Protein AF-0000000067771417 (afdb_homodimer)

Structure (mmCIF, N/CA/C/O backbone):
data_AF-0000000067771417-model_v1
#
loop_
_entity.id
_entity.type
_entity.pdbx_description
1 polymer 'Aspartic peptidase DDI1-type domain-containing protein'
#
loop_
_atom_site.group_PDB
_atom_site.id
_atom_site.type_symbol
_atom_site.label_atom_id
_atom_site.label_alt_id
_atom_site.label_comp_id
_atom_site.label_asym_id
_atom_site.label_entity_id
_atom_site.label_seq_id
_atom_site.pdbx_PDB_ins_code
_atom_site.Cartn_x
_atom_site.Cartn_y
_atom_site.Cartn_z
_atom_site.occupancy
_atom_site.B_iso_or_equiv
_atom_site.auth_seq_id
_atom_site.auth_comp_id
_atom_site.auth_asym_id
_atom_site.auth_atom_id
_atom_site.pdbx_PDB_model_num
ATOM 1 N N . MET A 1 1 ? -6.512 56.562 -5.43 1 23.06 1 MET A N 1
ATOM 2 C CA . MET A 1 1 ? -7.398 56 -4.418 1 23.06 1 MET A CA 1
ATOM 3 C C . MET A 1 1 ? -7.039 54.531 -4.129 1 23.06 1 MET A C 1
ATOM 5 O O . MET A 1 1 ? -7.547 53.938 -3.176 1 23.06 1 MET A O 1
ATOM 9 N N . MET A 1 2 ? -6.391 53.688 -4.984 1 23.23 2 MET A N 1
ATOM 10 C CA . MET A 1 2 ? -6.094 52.281 -5.105 1 23.23 2 MET A CA 1
ATOM 11 C C . MET A 1 2 ? -5.016 51.844 -4.113 1 23.23 2 MET A C 1
ATOM 13 O O . MET A 1 2 ? -4.621 50.688 -4.074 1 23.23 2 MET A O 1
ATOM 17 N N . LYS A 1 3 ? -4.223 52.625 -3.402 1 27.05 3 LYS A N 1
ATOM 18 C CA . LYS A 1 3 ? -3.061 52.625 -2.52 1 27.05 3 LYS A CA 1
ATOM 19 C C . LYS A 1 3 ? -3.326 51.781 -1.273 1 27.05 3 LYS A C 1
ATOM 21 O O . LYS A 1 3 ? -2.393 51.25 -0.669 1 27.05 3 LYS A O 1
ATOM 26 N N . ASP A 1 4 ? -4.418 51.812 -0.58 1 26.92 4 ASP A N 1
ATOM 27 C CA . ASP A 1 4 ? -4.641 51.531 0.835 1 26.92 4 ASP A CA 1
ATOM 28 C C . ASP A 1 4 ? -4.633 50.031 1.105 1 26.92 4 ASP A C 1
ATOM 30 O O . ASP A 1 4 ? -4.77 49.594 2.252 1 26.92 4 ASP A O 1
ATOM 34 N N . LEU A 1 5 ? -5.02 49.125 0.221 1 26.23 5 LEU A N 1
ATOM 35 C CA . LEU A 1 5 ? -5.41 47.781 0.648 1 26.23 5 LEU A CA 1
ATOM 36 C C . LEU A 1 5 ? -4.188 46.938 0.969 1 26.23 5 LEU A C 1
ATOM 38 O O . LEU A 1 5 ? -4.305 45.719 1.202 1 26.23 5 LEU A O 1
ATOM 42 N N . MET A 1 6 ? -2.949 47.312 0.912 1 24.64 6 MET A N 1
ATOM 43 C CA . MET A 1 6 ? -1.714 46.531 0.852 1 24.64 6 MET A CA 1
ATOM 44 C C . MET A 1 6 ? -1.418 45.875 2.197 1 24.64 6 MET A C 1
ATOM 46 O O . MET A 1 6 ? -0.753 44.844 2.254 1 24.64 6 MET A O 1
ATOM 50 N N . SER A 1 7 ? -1.362 46.562 3.307 1 26.38 7 SER A N 1
ATOM 51 C CA . SER A 1 7 ? -0.426 46.375 4.406 1 26.38 7 SER A CA 1
ATOM 52 C C . SER A 1 7 ? -0.88 45.219 5.316 1 26.38 7 SER A C 1
ATOM 54 O O . SER A 1 7 ? -0.382 45.094 6.434 1 26.38 7 SER A O 1
ATOM 56 N N . GLN A 1 8 ? -2.025 44.625 5.289 1 29.61 8 GLN A N 1
ATOM 57 C CA . GLN A 1 8 ? -2.416 43.875 6.473 1 29.61 8 GLN A CA 1
ATOM 58 C C . GLN A 1 8 ? -1.499 42.656 6.688 1 29.61 8 GLN A C 1
ATOM 60 O O . GLN A 1 8 ? -1.327 41.844 5.789 1 29.61 8 GLN A O 1
ATOM 65 N N . ASN A 1 9 ? -0.5 42.719 7.512 1 28.56 9 ASN A N 1
ATOM 66 C CA . ASN A 1 9 ? 0.428 41.781 8.117 1 28.56 9 ASN A CA 1
ATOM 67 C C . ASN A 1 9 ? -0.278 40.5 8.523 1 28.56 9 ASN A C 1
ATOM 69 O O . ASN A 1 9 ? -1.084 40.5 9.461 1 28.56 9 ASN A O 1
ATOM 73 N N . PHE A 1 10 ? -0.666 39.594 7.688 1 27.34 10 PHE A N 1
ATOM 74 C CA . PHE A 1 10 ? -1.246 38.312 8.062 1 27.34 10 PHE A CA 1
ATOM 75 C C . PHE A 1 10 ? -0.316 37.531 8.992 1 27.34 10 PHE A C 1
ATOM 77 O O . PHE A 1 10 ? 0.816 37.219 8.625 1 27.34 10 PHE A O 1
ATOM 84 N N . ASP A 1 11 ? -0.212 37.938 10.344 1 27.66 11 ASP A N 1
ATOM 85 C CA . ASP A 1 11 ? 0.502 37.25 11.43 1 27.66 11 ASP A CA 1
ATOM 86 C C . ASP A 1 11 ? 0.196 35.75 11.445 1 27.66 11 ASP A C 1
ATOM 88 O O . ASP A 1 11 ? -0.947 35.344 11.672 1 27.66 11 ASP A O 1
ATOM 92 N N . PHE A 1 12 ? 0.832 34.938 10.828 1 30.27 12 PHE A N 1
ATOM 93 C CA . PHE A 1 12 ? 0.839 33.469 10.75 1 30.27 12 PHE A CA 1
ATOM 94 C C . PHE A 1 12 ? 0.759 32.844 12.133 1 30.27 12 PHE A C 1
ATOM 96 O O . PHE A 1 12 ? 0.594 31.641 12.266 1 30.27 12 PHE A O 1
ATOM 103 N N . GLN A 1 13 ? 1.194 33.469 13.312 1 30.97 13 GLN A N 1
ATOM 104 C CA . GLN A 1 13 ? 0.934 33.031 14.68 1 30.97 13 GLN A CA 1
ATOM 105 C C . GLN A 1 13 ? -0.555 32.781 14.898 1 30.97 13 GLN A C 1
ATOM 107 O O . GLN A 1 13 ? -0.937 32.062 15.812 1 30.97 13 GLN A O 1
ATOM 112 N N . ASP A 1 14 ? -1.451 33.625 14.422 1 29.73 14 ASP A N 1
ATOM 113 C CA . ASP A 1 14 ? -2.887 33.625 14.68 1 29.73 14 ASP A CA 1
ATOM 114 C C . ASP A 1 14 ? -3.568 32.406 14.109 1 29.73 14 ASP A C 1
ATOM 116 O O . ASP A 1 14 ? -4.797 32.344 14.016 1 29.73 14 ASP A O 1
ATOM 120 N N . LEU A 1 15 ? -2.994 31.781 13.281 1 30.55 15 LEU A N 1
ATOM 121 C CA . LEU A 1 15 ? -3.705 30.53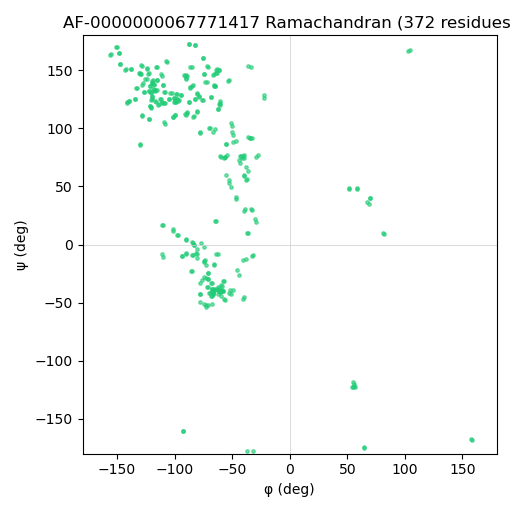1 13.047 1 30.55 15 LEU A CA 1
ATOM 122 C C . LEU A 1 15 ? -3.674 29.641 14.289 1 30.55 15 LEU A C 1
ATOM 124 O O . LEU A 1 15 ? -2.969 28.625 14.32 1 30.55 15 LEU A O 1
ATOM 128 N N . ALA A 1 16 ? -3.41 30.109 15.617 1 29.69 16 ALA A N 1
ATOM 129 C CA . ALA A 1 16 ? -3.564 29.672 17 1 29.69 16 ALA A CA 1
ATOM 130 C C . ALA A 1 16 ? -4.805 28.797 17.156 1 29.69 16 ALA A C 1
ATOM 132 O O . ALA A 1 16 ? -5.668 28.766 16.281 1 29.69 16 ALA A O 1
ATOM 133 N N . THR A 1 17 ? -5.055 28.344 18.672 1 31.34 17 THR A N 1
ATOM 134 C CA . THR A 1 17 ? -6.273 27.875 19.312 1 31.34 17 THR A CA 1
ATOM 135 C C . THR A 1 17 ? -7.453 28.781 18.953 1 31.34 17 THR A C 1
ATOM 137 O O . THR A 1 17 ? -7.609 29.859 19.531 1 31.34 17 THR A O 1
ATOM 140 N N . VAL A 1 18 ? -7.617 29.234 17.891 1 32.47 18 VAL A N 1
ATOM 141 C CA . VAL A 1 18 ? -8.914 29.906 17.766 1 32.47 18 VAL A CA 1
ATOM 142 C C . VAL A 1 18 ? -9.945 29.188 18.625 1 32.47 18 VAL A C 1
ATOM 144 O O . VAL A 1 18 ? -10.188 27.984 18.469 1 32.47 18 VAL A O 1
ATOM 147 N N . THR A 1 19 ? -10.102 29.609 19.828 1 30.45 19 THR A N 1
ATOM 148 C CA . THR A 1 19 ? -11.359 29.297 20.5 1 30.45 19 THR A CA 1
ATOM 149 C C . THR A 1 19 ? -12.516 29.344 19.516 1 30.45 19 THR A C 1
ATOM 151 O O . THR A 1 19 ? -12.953 30.438 19.109 1 30.45 19 THR A O 1
ATOM 154 N N . LEU A 1 20 ? -12.602 28.531 18.5 1 32.81 20 LEU A N 1
ATOM 155 C CA . LEU A 1 20 ? -13.867 28.453 17.781 1 32.81 20 LEU A CA 1
ATOM 156 C C . LEU A 1 20 ? -15.047 28.641 18.734 1 32.81 20 LEU A C 1
ATOM 158 O O . LEU A 1 20 ? -15.125 27.984 19.781 1 32.81 20 LEU A O 1
ATOM 162 N N . THR A 1 21 ? -15.453 29.859 18.859 1 33 21 THR A N 1
ATOM 163 C CA . THR A 1 21 ? -16.734 29.891 19.547 1 33 21 THR A CA 1
ATOM 164 C C . THR A 1 21 ? -17.578 28.672 19.188 1 33 21 THR A C 1
ATOM 166 O O . THR A 1 21 ? -17.359 28.047 18.156 1 33 21 THR A O 1
ATOM 169 N N . GLN A 1 22 ? -18.531 28.188 20.078 1 35.88 22 GLN A N 1
ATOM 170 C CA . GLN A 1 22 ? -19.422 27.062 19.953 1 35.88 22 GLN A CA 1
ATOM 171 C C . GLN A 1 22 ? -19.984 26.953 18.531 1 35.88 22 GLN A C 1
ATOM 173 O O . GLN A 1 22 ? -20.125 25.844 18 1 35.88 22 GLN A O 1
ATOM 178 N N . THR A 1 23 ? -20.406 28.016 17.969 1 35.94 23 THR A N 1
ATOM 179 C CA . THR A 1 23 ? -21.078 28.062 16.656 1 35.94 23 THR A CA 1
ATOM 180 C C . THR A 1 23 ? -20.062 27.938 15.531 1 35.94 23 THR A C 1
ATOM 182 O O . THR A 1 23 ? -20.344 27.344 14.492 1 35.94 23 THR A O 1
ATOM 185 N N . CYS A 1 24 ? -18.984 28.703 15.516 1 37.28 24 CYS A N 1
ATOM 186 C CA . CYS A 1 24 ? -18.016 28.641 14.43 1 37.28 24 CYS A CA 1
ATOM 187 C C . CYS A 1 24 ? -17.281 27.312 14.422 1 37.28 24 CYS A C 1
ATOM 189 O O . CYS A 1 24 ? -16.688 26.922 13.406 1 37.28 24 CYS A O 1
ATOM 191 N N . SER A 1 25 ? -16.938 26.812 15.555 1 38.22 25 SER A N 1
ATOM 192 C CA . SER A 1 25 ? -16.328 25.5 15.711 1 38.22 25 SER A CA 1
ATOM 193 C C . SER A 1 25 ? -17.094 24.422 14.953 1 38.22 25 SER A C 1
ATOM 195 O O . SER A 1 25 ? -16.516 23.484 14.43 1 38.22 25 SER A O 1
ATOM 197 N N . ALA A 1 26 ? -18.375 24.594 15.031 1 38.78 26 ALA A N 1
ATOM 198 C CA . ALA A 1 26 ? -19.219 23.609 14.344 1 38.78 26 ALA A CA 1
ATOM 199 C C . ALA A 1 26 ? -19.047 23.703 12.836 1 38.78 26 ALA A C 1
ATOM 201 O O . ALA A 1 26 ? -19.094 22.703 12.133 1 38.78 26 ALA A O 1
ATOM 202 N N . VAL A 1 27 ? -18.953 24.938 12.242 1 40.34 27 VAL A N 1
ATOM 203 C CA . VAL A 1 27 ? -18.828 25.109 10.797 1 40.34 27 VAL A CA 1
ATOM 204 C C . VAL A 1 27 ? -17.438 24.641 10.352 1 40.34 27 VAL A C 1
ATOM 206 O O . VAL A 1 27 ? -17.312 23.938 9.344 1 40.34 27 VAL A O 1
ATOM 209 N N . VAL A 1 28 ? -16.328 25.156 11.008 1 44.62 28 VAL A N 1
ATOM 210 C CA . VAL A 1 28 ? -14.984 24.734 10.656 1 44.62 28 VAL A CA 1
ATOM 211 C C . VAL A 1 28 ? -14.828 23.234 10.867 1 44.62 28 VAL A C 1
ATOM 213 O O . VAL A 1 28 ? -14.18 22.547 10.07 1 44.62 28 VAL A O 1
ATOM 216 N N . THR A 1 29 ? -15.461 22.812 12.047 1 48.06 29 THR A N 1
ATOM 217 C CA . THR A 1 29 ? -15.391 21.375 12.312 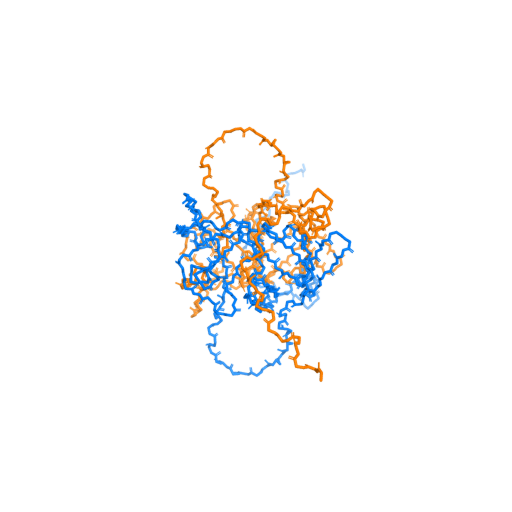1 48.06 29 THR A CA 1
ATOM 218 C C . THR A 1 29 ? -16.047 20.578 11.18 1 48.06 29 THR A C 1
ATOM 220 O O . THR A 1 29 ? -15.633 19.453 10.891 1 48.06 29 THR A O 1
ATOM 223 N N . ARG A 1 30 ? -17.141 21.312 10.703 1 51.41 30 ARG A N 1
ATOM 224 C CA . ARG A 1 30 ? -17.859 20.609 9.648 1 51.41 30 ARG A CA 1
ATOM 225 C C . ARG A 1 30 ? -16.984 20.406 8.414 1 51.41 30 ARG A C 1
ATOM 227 O O . ARG A 1 30 ? -17.297 19.578 7.551 1 51.41 30 ARG A O 1
ATOM 234 N N . LEU A 1 31 ? -15.773 21.109 8.555 1 66.5 31 LEU A N 1
ATOM 235 C CA . LEU A 1 31 ? -15.023 21.125 7.297 1 66.5 31 LEU A CA 1
ATOM 236 C C . LEU A 1 31 ? -13.773 20.266 7.395 1 66.5 31 LEU A C 1
ATOM 238 O O . LEU A 1 31 ? -13.148 19.953 6.379 1 66.5 31 LEU A O 1
ATOM 242 N N . ILE A 1 32 ? -13.602 19.922 8.742 1 75.5 32 ILE A N 1
ATOM 243 C CA . ILE A 1 32 ?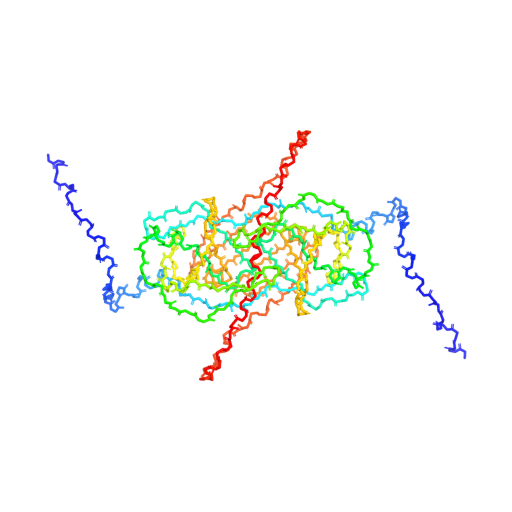 -12.406 19.094 8.898 1 75.5 32 ILE A CA 1
ATOM 244 C C . ILE A 1 32 ? -12.797 17.656 9.203 1 75.5 32 ILE A C 1
ATOM 246 O O . ILE A 1 32 ? -13.516 17.391 10.172 1 75.5 32 ILE A O 1
ATOM 250 N N . ALA A 1 33 ? -12.406 16.781 8.445 1 84.5 33 ALA A N 1
ATOM 251 C CA . ALA A 1 33 ? -12.688 15.367 8.68 1 84.5 33 ALA A CA 1
ATOM 252 C C . ALA A 1 33 ? -11.938 14.859 9.906 1 84.5 33 ALA A C 1
ATOM 254 O O . ALA A 1 33 ? -10.758 15.141 10.086 1 84.5 33 ALA A O 1
ATOM 255 N N . GLU A 1 34 ? -12.664 14.258 10.805 1 84.44 34 GLU A N 1
ATOM 256 C CA . GLU A 1 34 ? -12.039 13.648 11.977 1 84.44 34 GLU A CA 1
ATOM 257 C C . GLU A 1 34 ? -11.164 12.461 11.57 1 84.44 34 GLU A C 1
ATOM 259 O O . GLU A 1 34 ? -11.594 11.602 10.797 1 84.44 34 GLU A O 1
ATOM 264 N N . LYS A 1 35 ? -10.031 12.414 12.148 1 88.94 35 LYS A N 1
ATOM 265 C CA . LYS A 1 35 ? -9.117 11.336 11.805 1 88.94 35 LYS A CA 1
ATOM 266 C C . LYS A 1 35 ? -9.594 10 12.367 1 88.94 35 LYS A C 1
ATOM 268 O O . LYS A 1 35 ? -10.133 9.945 13.477 1 88.94 35 LYS A O 1
ATOM 273 N N . LEU A 1 36 ? -9.461 8.969 11.625 1 91.81 36 LEU A N 1
ATOM 274 C CA . LEU A 1 36 ? -9.766 7.594 12.016 1 91.81 36 LEU A CA 1
ATOM 275 C C . LEU A 1 36 ? -8.484 6.789 12.211 1 91.81 36 LEU A C 1
ATOM 277 O O . LEU A 1 36 ? -7.422 7.176 11.711 1 91.81 36 LEU A O 1
ATOM 281 N N . SER A 1 37 ? -8.57 5.746 12.961 1 91.12 37 SER A N 1
ATOM 282 C CA . SER A 1 37 ? -7.438 4.859 13.188 1 91.12 37 SER A CA 1
ATOM 283 C C . SER A 1 37 ? -7.281 3.857 12.055 1 91.12 37 SER A C 1
ATOM 285 O O . SER A 1 37 ? -8.125 3.785 11.156 1 91.12 37 SER A O 1
ATOM 287 N N . ASP A 1 38 ? -6.219 3.137 12.086 1 91.62 38 ASP A N 1
ATOM 288 C CA . ASP A 1 38 ? -5.953 2.121 11.078 1 91.62 38 ASP A CA 1
ATOM 289 C C . ASP A 1 38 ? -7.039 1.047 11.078 1 91.62 38 ASP A C 1
ATOM 291 O O . ASP A 1 38 ? -7.207 0.325 12.062 1 91.62 38 ASP A O 1
ATOM 295 N N . PRO A 1 39 ? -7.684 0.9 9.961 1 93.5 39 PRO A N 1
ATOM 296 C CA . PRO A 1 39 ? -8.742 -0.114 9.906 1 93.5 39 PRO A CA 1
ATOM 297 C C . PRO A 1 39 ? -8.195 -1.522 9.68 1 93.5 39 PRO A C 1
ATOM 299 O O . PRO A 1 39 ? -8.938 -2.5 9.773 1 93.5 39 PRO A O 1
ATOM 302 N N . GLY A 1 40 ? -6.898 -1.658 9.414 1 91.12 40 GLY A N 1
ATOM 303 C CA . GLY A 1 40 ? -6.328 -2.938 9.023 1 91.12 40 GLY A CA 1
ATOM 304 C C . GLY A 1 40 ? -6.055 -3.045 7.535 1 91.12 40 GLY A C 1
ATOM 305 O O . GLY A 1 40 ? -6.57 -2.25 6.746 1 91.12 40 GLY A O 1
ATOM 306 N N . SER A 1 41 ? -5.336 -4.008 7.176 1 92.31 41 SER A N 1
ATOM 307 C CA . SER A 1 41 ? -4.91 -4.172 5.789 1 92.31 41 SER A CA 1
ATOM 308 C C . SER A 1 41 ? -5.973 -4.898 4.969 1 92.31 41 SER A C 1
ATOM 310 O O . SER A 1 41 ? -6.75 -5.684 5.512 1 92.31 41 SER A O 1
ATOM 312 N N . PHE A 1 42 ? -5.961 -4.602 3.711 1 94.81 42 PHE A N 1
ATOM 313 C CA . PHE A 1 42 ? -6.723 -5.406 2.762 1 94.81 42 PHE A CA 1
ATOM 314 C C . PHE A 1 42 ? -5.961 -6.676 2.398 1 94.81 42 PHE A C 1
ATOM 316 O O . PHE A 1 42 ? -4.855 -6.609 1.855 1 94.81 42 PHE A O 1
ATOM 323 N N . THR A 1 43 ? -6.508 -7.781 2.775 1 96.06 43 THR A N 1
ATOM 324 C CA . THR A 1 43 ? -5.934 -9.07 2.424 1 96.06 43 THR A CA 1
ATOM 325 C C . THR A 1 43 ? -6.957 -9.945 1.701 1 96.06 43 THR A C 1
ATOM 327 O O . THR A 1 43 ? -8.164 -9.773 1.888 1 96.06 43 THR A O 1
ATOM 330 N N . ILE A 1 44 ? -6.453 -10.781 0.887 1 96.69 44 ILE A N 1
ATOM 331 C CA . ILE A 1 44 ? -7.312 -11.734 0.201 1 96.69 44 ILE A CA 1
ATOM 332 C C . ILE A 1 44 ? -6.734 -13.148 0.338 1 96.69 44 ILE A C 1
ATOM 334 O O . ILE A 1 44 ? -5.516 -13.32 0.399 1 96.69 44 ILE A O 1
ATOM 338 N N . PRO A 1 45 ? -7.602 -14.109 0.394 1 97.38 45 PRO A N 1
ATOM 339 C CA . PRO A 1 45 ? -7.102 -15.477 0.287 1 97.38 45 PRO A CA 1
ATOM 340 C C . PRO A 1 45 ? -6.699 -15.852 -1.139 1 97.38 45 PRO A C 1
ATOM 342 O O . PRO A 1 45 ? -7.277 -15.344 -2.102 1 97.38 45 PRO A O 1
ATOM 345 N N . CYS A 1 46 ? -5.652 -16.703 -1.186 1 97.31 46 CYS A N 1
ATOM 346 C CA . CYS A 1 46 ? -5.273 -17.172 -2.514 1 97.31 46 CYS A CA 1
ATOM 347 C C . CYS A 1 46 ? -4.547 -18.516 -2.43 1 97.31 46 CYS A C 1
ATOM 349 O O . CYS A 1 46 ? -4.168 -18.953 -1.342 1 97.31 46 CYS A O 1
ATOM 351 N N . THR A 1 47 ? -4.484 -19.141 -3.566 1 97.38 47 THR A N 1
ATOM 352 C CA . THR A 1 47 ? -3.787 -20.406 -3.672 1 97.38 47 THR A CA 1
ATOM 353 C C . THR A 1 47 ? -2.748 -20.375 -4.789 1 97.38 47 THR A C 1
ATOM 355 O O . THR A 1 47 ? -3.021 -19.859 -5.879 1 97.38 47 THR A O 1
ATOM 358 N N . ILE A 1 48 ? -1.586 -20.812 -4.453 1 96.31 48 ILE A N 1
ATOM 359 C CA . ILE A 1 48 ? -0.515 -21.016 -5.422 1 96.31 48 ILE A CA 1
ATOM 360 C C . ILE A 1 48 ? -0.08 -22.484 -5.406 1 96.31 48 ILE A C 1
ATOM 362 O O . ILE A 1 48 ? 0.425 -22.984 -4.395 1 96.31 48 ILE A O 1
ATOM 366 N N . GLY A 1 49 ? -0.263 -23.109 -6.516 1 92 49 GLY A N 1
ATOM 367 C CA . GLY A 1 49 ? -0.039 -24.547 -6.477 1 92 49 GLY A CA 1
ATOM 368 C C . GLY A 1 49 ? -0.882 -25.25 -5.434 1 92 49 GLY A C 1
ATOM 369 O O . GLY A 1 49 ? -2.107 -25.109 -5.418 1 92 49 GLY A O 1
ATOM 370 N N . ASN A 1 50 ? -0.19 -25.938 -4.535 1 91.12 50 ASN A N 1
ATOM 371 C CA . ASN A 1 50 ? -0.895 -26.688 -3.496 1 91.12 50 ASN A CA 1
ATOM 372 C C . ASN A 1 50 ? -0.883 -25.938 -2.166 1 91.12 50 ASN A C 1
ATOM 374 O O . ASN A 1 50 ? -1.271 -26.484 -1.135 1 91.12 50 ASN A O 1
ATOM 378 N N . PHE A 1 51 ? -0.504 -24.75 -2.238 1 95.88 51 PHE A N 1
ATOM 379 C CA . PHE A 1 51 ? -0.377 -23.984 -1.004 1 95.88 51 PHE A CA 1
ATOM 380 C C . PHE A 1 51 ? -1.461 -22.922 -0.917 1 95.88 51 PHE A C 1
ATOM 382 O O . PHE A 1 51 ? -1.593 -22.078 -1.815 1 95.88 51 PHE A O 1
ATOM 389 N N . ALA A 1 52 ? -2.227 -23.016 0.128 1 97.19 52 ALA A N 1
ATOM 390 C CA . ALA A 1 52 ? -3.264 -22.016 0.382 1 97.19 52 ALA A CA 1
ATOM 391 C C . ALA A 1 52 ? -2.771 -20.953 1.354 1 97.19 52 ALA A C 1
ATOM 393 O O . ALA A 1 52 ? -2.252 -21.266 2.426 1 97.19 52 ALA A O 1
ATOM 394 N N . PHE A 1 53 ? -2.85 -19.781 0.918 1 96.81 53 PHE A N 1
ATOM 395 C CA . PHE A 1 53 ? -2.594 -18.641 1.791 1 96.81 53 PHE A CA 1
ATOM 396 C C . PHE A 1 53 ? -3.902 -18.016 2.277 1 96.81 53 PHE A C 1
ATOM 398 O O . PHE A 1 53 ? -4.723 -17.578 1.473 1 96.81 53 PHE A O 1
ATOM 405 N N . ALA A 1 54 ? -4.039 -17.969 3.506 1 96.81 54 ALA A N 1
ATOM 406 C CA . ALA A 1 54 ? -5.25 -17.375 4.055 1 96.81 54 ALA A CA 1
ATOM 407 C C . ALA A 1 54 ? -5.281 -15.867 3.793 1 96.81 54 ALA A C 1
ATOM 409 O O . ALA A 1 54 ? -6.355 -15.289 3.602 1 96.81 54 ALA A O 1
ATOM 410 N N . LYS A 1 55 ? -4.102 -15.312 3.799 1 95.81 55 LYS A N 1
ATOM 411 C CA . LYS A 1 55 ? -4.004 -13.859 3.639 1 95.81 55 LYS A CA 1
ATOM 412 C C . LYS A 1 55 ? -2.834 -13.484 2.732 1 95.81 55 LYS A C 1
ATOM 414 O O . LYS A 1 55 ? -1.697 -13.898 2.973 1 95.81 55 LYS A O 1
ATOM 419 N N . ALA A 1 56 ? -3.127 -12.789 1.71 1 96.81 56 ALA A N 1
ATOM 420 C CA . ALA A 1 56 ? -2.15 -12.062 0.905 1 96.81 56 ALA A CA 1
ATOM 421 C C . ALA A 1 56 ? -2.412 -10.555 0.956 1 96.81 56 ALA A C 1
ATOM 423 O O . ALA A 1 56 ? -3.545 -10.109 0.766 1 96.81 56 ALA A O 1
ATOM 424 N N . LEU A 1 57 ? -1.395 -9.82 1.181 1 96 57 LEU A N 1
ATOM 425 C CA . LEU A 1 57 ? -1.561 -8.375 1.323 1 96 57 LEU A CA 1
ATOM 426 C C . LEU A 1 57 ? -1.786 -7.719 -0.034 1 96 57 LEU A C 1
ATOM 428 O O . LEU A 1 57 ? -1.013 -7.934 -0.97 1 96 57 LEU A O 1
ATOM 432 N N . CYS A 1 58 ? -2.848 -7.02 -0.146 1 96.56 58 CYS A N 1
ATOM 433 C CA . CYS A 1 58 ? -3.051 -6.141 -1.292 1 96.56 58 CYS A CA 1
ATOM 434 C C . CYS A 1 58 ? -2.479 -4.754 -1.026 1 96.56 58 CYS A C 1
ATOM 436 O O . CYS A 1 58 ? -2.98 -4.023 -0.171 1 96.56 58 CYS A O 1
ATOM 438 N N . ASP A 1 59 ? -1.433 -4.391 -1.771 1 94.81 59 ASP A N 1
ATOM 439 C CA . ASP A 1 59 ? -0.655 -3.207 -1.423 1 94.81 59 ASP A CA 1
ATOM 440 C C . ASP A 1 59 ? -0.513 -2.271 -2.621 1 94.81 59 ASP A C 1
ATOM 442 O O . ASP A 1 59 ? 0.248 -2.553 -3.549 1 94.81 59 ASP A O 1
ATOM 446 N N . LEU A 1 60 ? -1.158 -1.144 -2.52 1 94.62 60 LEU A N 1
ATOM 447 C CA . LEU A 1 60 ? -1.085 -0.153 -3.588 1 94.62 60 LEU A CA 1
ATOM 448 C C . LEU A 1 60 ? 0.268 0.551 -3.586 1 94.62 60 LEU A C 1
ATOM 450 O O . LEU A 1 60 ? 0.62 1.232 -4.551 1 94.62 60 LEU A O 1
ATOM 454 N N . GLY A 1 61 ? 1.005 0.405 -2.506 1 93.38 61 GLY A N 1
ATOM 455 C CA . GLY A 1 61 ? 2.328 1.003 -2.43 1 93.38 61 GLY A CA 1
ATOM 456 C C . GLY A 1 61 ? 3.408 0.145 -3.059 1 93.38 61 GLY A C 1
ATOM 457 O O . GLY A 1 61 ? 4.531 0.606 -3.266 1 93.38 61 GLY A O 1
ATOM 458 N N . ALA A 1 62 ? 3.094 -1.023 -3.396 1 94.44 62 ALA A N 1
ATOM 459 C CA . ALA A 1 62 ? 4.078 -1.953 -3.941 1 94.44 62 ALA A CA 1
ATOM 460 C C . ALA A 1 62 ? 4.004 -2 -5.465 1 94.44 62 ALA A C 1
ATOM 462 O O . ALA A 1 62 ? 2.961 -2.332 -6.031 1 94.44 62 ALA A O 1
ATOM 463 N N . SER A 1 63 ? 5.129 -1.747 -6.082 1 93.44 63 SER A N 1
ATOM 464 C CA . SER A 1 63 ? 5.176 -1.722 -7.539 1 93.44 63 SER A CA 1
ATOM 465 C C . SER A 1 63 ? 5.324 -3.129 -8.109 1 93.44 63 SER A C 1
ATOM 467 O O . SER A 1 63 ? 5.379 -3.305 -9.328 1 93.44 63 SER A O 1
ATOM 469 N N . LEU A 1 64 ? 5.395 -4.113 -7.281 1 95.62 64 LEU A N 1
ATOM 470 C CA . LEU A 1 64 ? 5.59 -5.508 -7.66 1 95.62 64 LEU A CA 1
ATOM 471 C C . LEU A 1 64 ? 4.887 -6.441 -6.676 1 95.62 64 LEU A C 1
ATOM 473 O O . LEU A 1 64 ? 4.375 -5.992 -5.648 1 95.62 64 LEU A O 1
ATOM 477 N N . ASN A 1 65 ? 4.746 -7.668 -7.086 1 96.62 65 ASN A N 1
ATOM 478 C CA . ASN A 1 65 ? 4.383 -8.727 -6.152 1 96.62 65 ASN A CA 1
ATOM 479 C C . ASN A 1 65 ? 5.609 -9.328 -5.473 1 96.62 65 ASN A C 1
ATOM 481 O O . ASN A 1 65 ? 6.613 -9.609 -6.129 1 96.62 65 ASN A O 1
ATOM 485 N N . LEU A 1 66 ? 5.547 -9.531 -4.16 1 97.5 66 LEU A N 1
ATOM 486 C CA . LEU A 1 66 ? 6.723 -9.945 -3.398 1 97.5 66 LEU A CA 1
ATOM 487 C C . LEU A 1 66 ? 6.473 -11.266 -2.689 1 97.5 66 LEU A C 1
ATOM 489 O O . LEU A 1 66 ? 5.402 -11.477 -2.111 1 97.5 66 LEU A O 1
ATOM 493 N N . MET A 1 67 ? 7.488 -12.102 -2.777 1 97.38 67 MET A N 1
ATOM 494 C CA . MET A 1 67 ? 7.48 -13.391 -2.08 1 97.38 67 MET A CA 1
ATOM 495 C C . MET A 1 67 ? 8.812 -13.633 -1.381 1 97.38 67 MET A C 1
ATOM 497 O O . MET A 1 67 ? 9.875 -13.508 -1.996 1 97.38 67 MET A O 1
ATOM 501 N N . PRO A 1 68 ? 8.812 -13.906 -0.071 1 97.81 68 PRO A N 1
ATOM 502 C CA . PRO A 1 68 ? 10.062 -14.266 0.606 1 97.81 68 PRO A CA 1
ATOM 503 C C . PRO A 1 68 ? 10.68 -15.539 0.052 1 97.81 68 PRO A C 1
ATOM 505 O O . PRO A 1 68 ? 9.969 -16.484 -0.309 1 97.81 68 PRO A O 1
ATOM 508 N N . LEU A 1 69 ? 11.945 -15.617 0.114 1 98.06 69 LEU A N 1
ATOM 509 C CA . LEU A 1 69 ? 12.703 -16.75 -0.395 1 98.06 69 LEU A CA 1
ATOM 510 C C . LEU A 1 69 ? 12.258 -18.047 0.269 1 98.06 69 LEU A C 1
ATOM 512 O O . LEU A 1 69 ? 12.109 -19.078 -0.399 1 98.06 69 LEU A O 1
ATOM 516 N N . GLU A 1 70 ? 12 -18 1.529 1 98.12 70 GLU A N 1
ATOM 517 C CA . GLU A 1 70 ? 11.594 -19.203 2.262 1 98.12 70 GLU A CA 1
ATOM 518 C C . GLU A 1 70 ? 10.25 -19.734 1.763 1 98.12 70 GLU A C 1
ATOM 520 O O . GLU A 1 70 ? 10.055 -20.938 1.668 1 98.12 70 GLU A O 1
ATOM 525 N N . ILE A 1 71 ? 9.359 -18.875 1.453 1 97.81 71 ILE A N 1
ATOM 526 C CA . ILE A 1 71 ? 8.062 -19.266 0.923 1 97.81 71 ILE A CA 1
ATOM 527 C C . ILE A 1 71 ? 8.234 -19.891 -0.46 1 97.81 71 ILE A C 1
ATOM 529 O O . ILE A 1 71 ? 7.637 -20.922 -0.763 1 97.81 71 ILE A O 1
ATOM 533 N N . TYR A 1 72 ? 9.07 -19.297 -1.256 1 97.88 72 TYR A N 1
ATOM 534 C CA . TYR A 1 72 ? 9.375 -19.844 -2.576 1 97.88 72 TYR A CA 1
ATOM 535 C C . TYR A 1 72 ? 9.906 -21.266 -2.473 1 97.88 72 TYR A C 1
ATOM 537 O O . TYR A 1 72 ? 9.469 -22.156 -3.207 1 97.88 72 TYR A O 1
ATOM 545 N N . LYS A 1 73 ? 10.805 -21.438 -1.591 1 97.31 73 LYS A N 1
ATOM 546 C CA . LYS A 1 73 ? 11.391 -22.75 -1.403 1 97.31 73 LYS A CA 1
ATOM 547 C C . LYS A 1 73 ? 10.336 -23.766 -0.973 1 97.31 73 LYS A C 1
ATOM 549 O O . LYS A 1 73 ? 10.344 -24.922 -1.43 1 97.31 73 LYS A O 1
ATOM 554 N N . ARG A 1 74 ? 9.43 -23.297 -0.167 1 96.44 74 ARG A N 1
ATOM 555 C CA . ARG A 1 74 ? 8.359 -24.172 0.305 1 96.44 74 ARG A CA 1
ATOM 556 C C . ARG A 1 74 ? 7.43 -24.562 -0.837 1 96.44 74 ARG A C 1
ATOM 558 O O . ARG A 1 74 ? 6.906 -25.672 -0.861 1 96.44 74 ARG A O 1
ATOM 565 N N . LEU A 1 75 ? 7.172 -23.641 -1.707 1 95.81 75 LEU A N 1
ATOM 566 C CA . LEU A 1 75 ? 6.273 -23.891 -2.832 1 95.81 75 LEU A CA 1
ATOM 567 C C . LEU A 1 75 ? 6.879 -24.906 -3.799 1 95.81 75 LEU A C 1
ATOM 569 O O . LEU A 1 75 ? 6.16 -25.734 -4.371 1 95.81 75 LEU A O 1
ATOM 573 N N . GLY A 1 76 ? 8.156 -24.812 -4.066 1 93.56 76 GLY A N 1
ATOM 574 C CA . GLY A 1 76 ? 8.844 -25.75 -4.938 1 93.56 76 GLY A CA 1
ATOM 575 C C . GLY A 1 76 ? 8.422 -25.641 -6.387 1 93.56 76 GLY A C 1
ATOM 576 O O . GLY A 1 76 ? 8.266 -26.656 -7.074 1 93.56 76 GLY A O 1
ATOM 577 N N . ILE A 1 77 ? 8.148 -24.422 -6.766 1 90.69 77 ILE A N 1
ATOM 578 C CA . ILE A 1 77 ? 7.656 -24.25 -8.133 1 90.69 77 ILE A CA 1
ATOM 579 C C . ILE A 1 77 ? 8.617 -23.375 -8.93 1 90.69 77 ILE A C 1
ATOM 581 O O . ILE A 1 77 ? 9.219 -22.453 -8.375 1 90.69 77 ILE A O 1
ATOM 585 N N . GLY A 1 78 ? 8.805 -23.719 -10.156 1 89.12 78 GLY A N 1
ATOM 586 C CA . GLY A 1 78 ? 9.492 -22.859 -11.109 1 89.12 78 GLY A CA 1
ATOM 587 C C . GLY A 1 78 ? 10.945 -22.625 -10.742 1 89.12 78 GLY A C 1
ATOM 588 O O . GLY A 1 78 ? 11.5 -23.312 -9.891 1 89.12 78 GLY A O 1
ATOM 589 N N . ARG A 1 79 ? 11.492 -21.719 -11.578 1 94.12 79 ARG A N 1
ATOM 590 C CA . ARG A 1 79 ? 12.867 -21.266 -11.375 1 94.12 79 ARG A CA 1
ATOM 591 C C . ARG A 1 79 ? 12.93 -19.75 -11.281 1 94.12 79 ARG A C 1
ATOM 593 O O . ARG A 1 79 ? 12.203 -19.047 -11.984 1 94.12 79 ARG A O 1
ATOM 600 N N . VAL A 1 80 ? 13.781 -19.375 -10.414 1 96.5 80 VAL A N 1
ATOM 601 C CA . VAL A 1 80 ? 13.953 -17.938 -10.219 1 96.5 80 VAL A CA 1
ATOM 602 C C . VAL A 1 80 ? 14.992 -17.391 -11.203 1 96.5 80 VAL A C 1
ATOM 604 O O . VAL A 1 80 ? 16.125 -17.891 -11.258 1 96.5 80 VAL A O 1
ATOM 607 N N . ARG A 1 81 ? 14.562 -16.453 -11.953 1 97.06 81 ARG A N 1
ATOM 608 C CA . ARG A 1 81 ? 15.469 -15.805 -12.898 1 97.06 81 ARG A CA 1
ATOM 609 C C . ARG A 1 81 ? 16.25 -14.68 -12.211 1 97.06 81 ARG A C 1
ATOM 611 O O . ARG A 1 81 ? 15.664 -13.867 -11.492 1 97.06 81 ARG A O 1
ATOM 618 N N . PRO A 1 82 ? 17.562 -14.695 -12.555 1 95.69 82 PRO A N 1
ATOM 619 C CA . PRO A 1 82 ? 18.344 -13.594 -11.984 1 95.69 82 PRO A CA 1
ATOM 620 C C . PRO A 1 82 ? 17.875 -12.227 -12.477 1 95.69 82 PRO A C 1
ATOM 622 O O . PRO A 1 82 ? 17.312 -12.109 -13.562 1 95.69 82 PRO A O 1
ATOM 625 N N . THR A 1 83 ? 18.078 -11.273 -11.609 1 94.19 83 THR A N 1
ATOM 626 C CA . THR A 1 83 ? 17.688 -9.914 -11.969 1 94.19 83 THR A CA 1
ATOM 627 C C . THR A 1 83 ? 18.703 -8.906 -11.43 1 94.19 83 THR A C 1
ATOM 629 O O . THR A 1 83 ? 19.328 -9.133 -10.398 1 94.19 83 THR A O 1
ATOM 632 N N . SER A 1 84 ? 18.828 -7.828 -12.109 1 92.56 84 SER A N 1
ATOM 633 C CA . SER A 1 84 ? 19.672 -6.73 -11.641 1 92.56 84 SER A CA 1
ATOM 634 C C . SER A 1 84 ? 18.844 -5.656 -10.945 1 92.56 84 SER A C 1
ATOM 636 O O . SER A 1 84 ? 19.375 -4.633 -10.516 1 92.56 84 SER A O 1
ATOM 638 N N . MET A 1 85 ? 17.641 -6.023 -10.781 1 90 85 MET A N 1
ATOM 639 C CA . MET A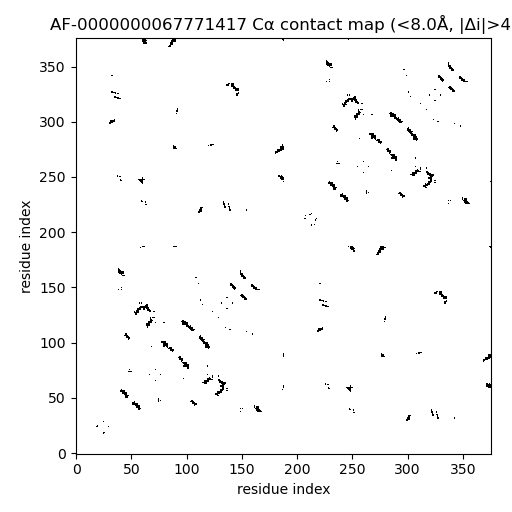 1 85 ? 16.719 -5.07 -10.164 1 90 85 MET A CA 1
ATOM 640 C C . MET A 1 85 ? 17.109 -4.793 -8.719 1 90 85 MET A C 1
ATOM 642 O O . MET A 1 85 ? 17.641 -5.672 -8.031 1 90 85 MET A O 1
ATOM 646 N N . LEU A 1 86 ? 16.859 -3.494 -8.25 1 91.38 86 LEU A N 1
ATOM 647 C CA . LEU A 1 86 ? 16.984 -3.117 -6.844 1 91.38 86 LEU A CA 1
ATOM 648 C C . LEU A 1 86 ? 15.656 -2.645 -6.273 1 91.38 86 LEU A C 1
ATOM 650 O O . LEU A 1 86 ? 14.906 -1.934 -6.949 1 91.38 86 LEU A O 1
ATOM 654 N N . LEU A 1 87 ? 15.461 -3.135 -5.074 1 91.56 87 LEU A N 1
ATOM 655 C CA . LEU A 1 87 ? 14.219 -2.764 -4.398 1 91.56 87 LEU A CA 1
ATOM 656 C C . LEU A 1 87 ? 14.453 -1.617 -3.422 1 91.56 87 LEU A C 1
ATOM 658 O O . LEU A 1 87 ? 15.414 -1.646 -2.645 1 91.56 87 LEU A O 1
ATOM 662 N N . GLN A 1 88 ? 13.609 -0.624 -3.58 1 91.25 88 GLN A N 1
ATOM 663 C CA . GLN A 1 88 ? 13.625 0.452 -2.596 1 91.25 88 GLN A CA 1
ATOM 664 C C . GLN A 1 88 ? 12.484 0.297 -1.594 1 91.25 88 GLN A C 1
ATOM 666 O O . GLN A 1 88 ? 11.32 0.175 -1.983 1 91.25 88 GLN A O 1
ATOM 671 N N . LEU A 1 89 ? 12.844 0.291 -0.321 1 91.75 89 LEU A N 1
ATOM 672 C CA . LEU A 1 89 ? 11.867 0.141 0.75 1 91.75 89 LEU A CA 1
ATOM 673 C C . LEU A 1 89 ? 11.305 1.495 1.167 1 91.75 89 LEU A C 1
ATOM 675 O O . LEU A 1 89 ? 11.734 2.533 0.66 1 91.75 89 LEU A O 1
ATOM 679 N N . ALA A 1 90 ? 10.328 1.444 1.993 1 88.19 90 ALA A N 1
ATOM 680 C CA . ALA A 1 90 ? 9.633 2.656 2.406 1 88.19 90 ALA A CA 1
ATOM 681 C C . ALA A 1 90 ? 10.594 3.662 3.029 1 88.19 90 ALA A C 1
ATOM 683 O O . ALA A 1 90 ? 10.406 4.875 2.902 1 88.19 90 ALA A O 1
ATOM 684 N N . ASP A 1 91 ? 11.672 3.203 3.697 1 88.5 91 ASP A N 1
ATOM 685 C CA . ASP A 1 91 ? 12.641 4.098 4.324 1 88.5 91 ASP A CA 1
ATOM 686 C C . ASP A 1 91 ? 13.758 4.461 3.355 1 88.5 91 ASP A C 1
ATOM 688 O O . ASP A 1 91 ? 14.797 4.988 3.766 1 88.5 91 ASP A O 1
ATOM 692 N N . ARG A 1 92 ? 13.648 3.992 2.125 1 90.06 92 ARG A N 1
ATOM 693 C CA . ARG A 1 92 ? 14.531 4.328 1.009 1 90.06 92 ARG A CA 1
ATOM 694 C C . ARG A 1 92 ? 15.805 3.492 1.049 1 90.06 92 ARG A C 1
ATOM 696 O O . ARG A 1 92 ? 16.75 3.744 0.289 1 90.06 92 ARG A O 1
ATOM 703 N N . THR A 1 93 ? 15.828 2.555 1.884 1 90.31 93 THR A N 1
ATOM 704 C CA . THR A 1 93 ? 16.922 1.596 1.806 1 90.31 93 THR A CA 1
ATOM 705 C C . THR A 1 93 ? 16.781 0.708 0.573 1 90.31 93 THR A C 1
ATOM 707 O O . THR A 1 93 ? 15.664 0.484 0.09 1 90.31 93 THR A O 1
ATOM 710 N N . ILE A 1 94 ? 17.906 0.262 0.138 1 91.06 94 ILE A N 1
ATOM 711 C CA . ILE A 1 94 ? 17.922 -0.53 -1.087 1 91.06 94 ILE A CA 1
ATOM 712 C C . ILE A 1 94 ? 18.25 -1.987 -0.753 1 91.06 94 ILE A C 1
ATOM 714 O O . ILE A 1 94 ? 19.109 -2.266 0.075 1 91.06 94 ILE A O 1
ATOM 718 N N . LYS A 1 95 ? 17.516 -2.867 -1.385 1 92.56 95 LYS A N 1
ATOM 719 C CA . LYS A 1 95 ? 17.75 -4.301 -1.246 1 92.56 95 LYS A CA 1
ATOM 720 C C . LYS A 1 95 ? 17.844 -4.977 -2.611 1 92.56 95 LYS A C 1
ATOM 722 O O . LYS A 1 95 ? 17.156 -4.59 -3.553 1 92.56 95 LYS A O 1
ATOM 727 N N . ARG A 1 96 ? 18.641 -5.965 -2.654 1 94.69 96 ARG A N 1
ATOM 728 C CA . ARG A 1 96 ? 18.75 -6.773 -3.863 1 94.69 96 ARG A CA 1
ATOM 729 C C . ARG A 1 96 ? 17.906 -8.039 -3.754 1 94.69 96 ARG A C 1
ATOM 731 O O . ARG A 1 96 ? 18.094 -8.836 -2.834 1 94.69 96 ARG A O 1
ATOM 738 N N . PRO A 1 97 ? 17.031 -8.258 -4.699 1 95.88 97 PRO A N 1
ATOM 739 C CA . PRO A 1 97 ? 16.25 -9.5 -4.66 1 95.88 97 PRO A CA 1
ATOM 740 C C . PRO A 1 97 ? 17.062 -10.719 -5.094 1 95.88 97 PRO A C 1
ATOM 742 O O . PRO A 1 97 ? 18.125 -10.578 -5.703 1 95.88 97 PRO A O 1
ATOM 745 N N . SER A 1 98 ? 16.594 -11.852 -4.727 1 97.38 98 SER A N 1
ATOM 746 C CA . SER A 1 98 ? 17.172 -13.109 -5.168 1 97.38 98 SER A CA 1
ATOM 747 C C . SER A 1 98 ? 16.891 -13.367 -6.645 1 97.38 98 SER A C 1
ATOM 749 O O . SER A 1 98 ? 17.641 -14.07 -7.316 1 97.38 98 SER A O 1
ATOM 751 N N . GLY A 1 99 ? 15.805 -12.875 -7.102 1 97.62 99 GLY A N 1
ATOM 752 C CA . GLY A 1 99 ? 15.414 -13.039 -8.492 1 97.62 99 GLY A CA 1
ATOM 753 C C . GLY A 1 99 ? 13.922 -12.867 -8.711 1 97.62 99 GLY A C 1
ATOM 754 O O . GLY A 1 99 ? 13.234 -12.273 -7.887 1 97.62 99 GLY A O 1
ATOM 755 N N . ILE A 1 100 ? 13.508 -13.258 -9.938 1 97.38 100 ILE A N 1
ATOM 756 C CA . ILE A 1 100 ? 12.109 -13.141 -10.32 1 97.38 100 ILE A CA 1
ATOM 757 C C . ILE A 1 100 ? 11.547 -14.516 -10.656 1 97.38 100 ILE A C 1
ATOM 759 O O . ILE A 1 100 ? 12.18 -15.289 -11.383 1 97.38 100 ILE A O 1
ATOM 763 N N . LEU A 1 101 ? 10.453 -14.922 -10.023 1 97.44 101 LEU A N 1
ATOM 764 C CA . LEU A 1 101 ? 9.664 -16.094 -10.398 1 97.44 101 LEU A CA 1
ATOM 765 C C . LEU A 1 101 ? 8.562 -15.703 -11.383 1 97.44 101 LEU A C 1
ATOM 767 O O . LEU A 1 101 ? 7.605 -15.016 -11.016 1 97.44 101 LEU A O 1
ATOM 771 N N . ASP A 1 102 ? 8.656 -16.141 -12.578 1 94.88 102 ASP A N 1
ATOM 772 C CA . ASP A 1 102 ? 7.77 -15.688 -13.656 1 94.88 102 ASP A CA 1
ATOM 773 C C . ASP A 1 102 ? 6.531 -16.578 -13.75 1 94.88 102 ASP A C 1
ATOM 775 O O . ASP A 1 102 ? 6.605 -17.781 -13.508 1 94.88 102 ASP A O 1
ATOM 779 N N . ASP A 1 103 ? 5.418 -15.961 -14.109 1 92.69 103 ASP A N 1
ATOM 780 C CA . ASP A 1 103 ? 4.203 -16.625 -14.586 1 92.69 103 ASP A CA 1
ATOM 781 C C . ASP A 1 103 ? 3.678 -17.609 -13.547 1 92.69 103 ASP A C 1
ATOM 783 O O . ASP A 1 103 ? 3.398 -18.766 -13.867 1 92.69 103 ASP A O 1
ATOM 787 N N . VAL A 1 104 ? 3.6 -17.156 -12.336 1 95.62 104 VAL A N 1
ATOM 788 C CA . VAL A 1 104 ? 3.021 -17.938 -11.25 1 95.62 104 VAL A CA 1
ATOM 789 C C . VAL A 1 104 ? 1.497 -17.891 -11.328 1 95.62 104 VAL A C 1
ATOM 791 O O . VAL A 1 104 ? 0.913 -16.797 -11.398 1 95.62 104 VAL A O 1
ATOM 794 N N . LEU A 1 105 ? 0.905 -19.016 -11.32 1 94.06 105 LEU A N 1
ATOM 795 C CA . LEU A 1 105 ? -0.553 -19.078 -11.312 1 94.06 105 LEU A CA 1
ATOM 796 C C . LEU A 1 105 ? -1.09 -18.906 -9.891 1 94.06 105 LEU A C 1
ATOM 798 O O . LEU A 1 105 ? -0.705 -19.656 -8.992 1 94.06 105 LEU A O 1
ATOM 802 N N . ILE A 1 106 ? -1.942 -17.953 -9.766 1 95.69 106 ILE A N 1
ATOM 803 C CA . ILE A 1 106 ? -2.58 -17.672 -8.484 1 95.69 106 ILE A CA 1
ATOM 804 C C . ILE A 1 106 ? -4.094 -17.797 -8.625 1 95.69 106 ILE A C 1
ATOM 806 O O . ILE A 1 106 ? -4.691 -17.266 -9.562 1 95.69 106 ILE A O 1
ATOM 810 N N . GLN A 1 107 ? -4.609 -18.516 -7.707 1 95.75 107 GLN A N 1
ATOM 811 C CA . GLN A 1 107 ? -6.062 -18.641 -7.676 1 95.75 107 GLN A CA 1
ATOM 812 C C . GLN A 1 107 ? -6.664 -17.812 -6.547 1 95.75 107 GLN A C 1
ATOM 814 O O . GLN A 1 107 ? -6.262 -17.938 -5.387 1 95.75 107 GLN A O 1
ATOM 819 N N . VAL A 1 108 ? -7.578 -16.969 -6.895 1 96.31 108 VAL A N 1
ATOM 820 C CA . VAL A 1 108 ? -8.375 -16.188 -5.953 1 96.31 108 VAL A CA 1
ATOM 821 C C . VAL A 1 108 ? -9.859 -16.469 -6.164 1 96.31 108 VAL A C 1
ATOM 823 O O . VAL A 1 108 ? -10.461 -15.984 -7.125 1 96.31 108 VAL A O 1
ATOM 826 N N . GLY A 1 109 ? -10.406 -17.203 -5.195 1 92.88 109 GLY A N 1
ATOM 827 C CA . GLY A 1 109 ? -11.75 -17.672 -5.477 1 92.88 109 GLY A CA 1
ATOM 828 C C . GLY A 1 109 ? -11.852 -18.453 -6.781 1 92.88 109 GLY A C 1
ATOM 829 O O . GLY A 1 109 ? -11.117 -19.422 -6.992 1 92.88 109 GLY A O 1
ATOM 830 N N . LYS A 1 110 ? -12.711 -17.969 -7.648 1 92.12 110 LYS A N 1
ATOM 831 C CA . LYS A 1 110 ? -12.906 -18.625 -8.93 1 92.12 110 LYS A CA 1
ATOM 832 C C . LYS A 1 110 ? -11.961 -18.078 -9.992 1 92.12 110 LYS A C 1
ATOM 834 O O . LYS A 1 110 ? -11.914 -18.578 -11.117 1 92.12 110 LYS A O 1
ATOM 839 N N . PHE A 1 111 ? -11.258 -17.047 -9.68 1 94.31 111 PHE A N 1
ATOM 840 C CA . PHE A 1 111 ? -10.414 -16.375 -10.648 1 94.31 111 PHE A CA 1
ATOM 841 C C . PHE A 1 111 ? -9.016 -16.969 -10.656 1 94.31 111 PHE A C 1
ATOM 843 O O . PHE A 1 111 ? -8.469 -17.297 -9.602 1 94.31 111 PHE A O 1
ATOM 850 N N . LEU A 1 112 ? -8.461 -17.047 -11.836 1 94.06 112 LEU A N 1
ATOM 851 C CA . LEU A 1 112 ? -7.082 -17.484 -12.016 1 94.06 112 LEU A CA 1
ATOM 852 C C . LEU A 1 112 ? -6.258 -16.391 -12.68 1 94.06 112 LEU A C 1
ATOM 854 O O . LEU A 1 112 ? -6.648 -15.852 -13.727 1 94.06 112 LEU A O 1
ATOM 858 N N . PHE A 1 113 ? -5.156 -16.062 -12.055 1 94.5 113 PHE A N 1
ATOM 859 C CA . PHE A 1 113 ? -4.258 -15.023 -12.547 1 94.5 113 PHE A CA 1
ATOM 860 C C . PHE A 1 113 ? -2.857 -15.586 -12.773 1 94.5 113 PHE A C 1
ATOM 862 O O . PHE A 1 113 ? -2.424 -16.484 -12.055 1 94.5 113 PHE A O 1
ATOM 869 N N . SER A 1 114 ? -2.209 -15.039 -13.742 1 94.19 114 SER A N 1
ATOM 870 C CA . SER A 1 114 ? -0.767 -15.219 -13.875 1 94.19 114 SER A CA 1
ATOM 871 C C . SER A 1 114 ? -0.014 -13.969 -13.43 1 94.19 114 SER A C 1
ATOM 873 O O . SER A 1 114 ? -0.39 -12.852 -13.781 1 94.19 114 SER A O 1
ATOM 875 N N . THR A 1 115 ? 0.956 -14.234 -12.586 1 94.44 115 THR A N 1
ATOM 876 C CA . THR A 1 115 ? 1.708 -13.07 -12.133 1 94.44 115 THR A CA 1
ATOM 877 C C . THR A 1 115 ? 3.168 -13.438 -11.875 1 94.44 115 THR A C 1
ATOM 879 O O . THR A 1 115 ? 3.496 -14.609 -11.688 1 94.44 115 THR A O 1
ATOM 882 N N . ASN A 1 116 ? 4.043 -12.43 -11.961 1 96.38 116 ASN A N 1
ATOM 883 C CA . ASN A 1 116 ? 5.434 -12.578 -11.539 1 96.38 116 ASN A CA 1
ATOM 884 C C . ASN A 1 116 ? 5.625 -12.188 -10.078 1 96.38 116 ASN A C 1
ATOM 886 O O . ASN A 1 116 ? 4.957 -11.281 -9.578 1 96.38 116 ASN A O 1
ATOM 890 N N . PHE A 1 117 ? 6.512 -12.875 -9.422 1 97.12 117 PHE A N 1
ATOM 891 C CA . PHE A 1 117 ? 6.918 -12.508 -8.07 1 97.12 117 PHE A CA 1
ATOM 892 C C . PHE A 1 117 ? 8.398 -12.164 -8.023 1 97.12 117 PHE A C 1
ATOM 894 O O . PHE A 1 117 ? 9.227 -12.852 -8.625 1 97.12 117 PHE A O 1
ATOM 901 N N . VAL A 1 118 ? 8.664 -11.102 -7.398 1 97.44 118 VAL A N 1
ATOM 902 C CA . VAL A 1 118 ? 10.039 -10.859 -6.973 1 97.44 118 VAL A CA 1
ATOM 903 C C . VAL A 1 118 ? 10.328 -11.641 -5.691 1 97.44 118 VAL A C 1
ATOM 905 O O . VAL A 1 118 ? 9.562 -11.578 -4.73 1 97.44 118 VAL A O 1
ATOM 908 N N . ILE A 1 119 ? 11.438 -12.352 -5.707 1 97.75 119 ILE A N 1
ATOM 909 C CA . ILE A 1 119 ? 11.844 -13.172 -4.566 1 97.75 119 ILE A CA 1
ATOM 910 C C . ILE A 1 119 ? 12.891 -12.422 -3.744 1 97.75 119 ILE A C 1
ATOM 912 O O . ILE A 1 119 ? 13.938 -12.031 -4.266 1 97.75 119 ILE A O 1
ATOM 916 N N . LEU A 1 120 ? 12.578 -12.242 -2.471 1 97.25 120 LEU A N 1
ATOM 917 C CA . LEU A 1 120 ? 13.477 -11.516 -1.581 1 97.25 120 LEU A CA 1
ATOM 918 C C . LEU A 1 120 ? 13.875 -12.383 -0.391 1 97.25 120 LEU A C 1
ATOM 920 O O . LEU A 1 120 ? 13.031 -13.047 0.215 1 97.25 120 LEU A O 1
ATOM 924 N N . ASP A 1 121 ? 15.18 -12.406 -0.129 1 97.12 121 ASP A N 1
ATOM 925 C CA . ASP A 1 121 ? 15.648 -13.078 1.083 1 97.12 121 ASP A CA 1
ATOM 926 C C . ASP A 1 121 ? 15.414 -12.203 2.314 1 97.12 121 ASP A C 1
ATOM 928 O O . ASP A 1 121 ? 16.234 -11.32 2.619 1 97.12 121 ASP A O 1
ATOM 932 N N . CYS A 1 122 ? 14.289 -12.469 2.996 1 94.88 122 CYS A N 1
ATOM 933 C CA . CYS A 1 122 ? 13.891 -11.742 4.195 1 94.88 122 CYS A CA 1
ATOM 934 C C . CYS A 1 122 ? 13.086 -12.633 5.133 1 94.88 122 CYS A C 1
ATOM 936 O O . CYS A 1 122 ? 12.703 -13.75 4.762 1 94.88 122 CYS A O 1
ATOM 938 N N . LYS A 1 123 ? 12.875 -12.117 6.328 1 94.88 123 LYS A N 1
ATOM 939 C CA . LYS A 1 123 ? 12.07 -12.867 7.289 1 94.88 123 LYS A CA 1
ATOM 940 C C . LYS A 1 123 ? 10.641 -13.031 6.793 1 94.88 123 LYS A C 1
ATOM 942 O O . LYS A 1 123 ? 10.094 -12.141 6.148 1 94.88 123 LYS A O 1
ATOM 947 N N . VAL A 1 124 ? 10.031 -14.141 7.156 1 95.44 124 VAL A N 1
ATOM 948 C CA . VAL A 1 124 ? 8.68 -14.461 6.707 1 95.44 124 VAL A CA 1
ATOM 949 C C . VAL A 1 124 ? 7.668 -13.992 7.75 1 95.44 124 VAL A C 1
ATOM 951 O O . VAL A 1 124 ? 7.844 -14.227 8.945 1 95.44 124 VAL A O 1
ATOM 954 N N . ASP A 1 125 ? 6.691 -13.25 7.273 1 92.56 125 ASP A N 1
ATOM 955 C CA . ASP A 1 125 ? 5.465 -13.078 8.055 1 92.56 125 ASP A CA 1
ATOM 956 C C . ASP A 1 125 ? 4.504 -14.242 7.82 1 92.56 125 ASP A C 1
ATOM 958 O O . ASP A 1 125 ? 3.867 -14.328 6.766 1 92.56 125 ASP A O 1
ATOM 962 N N . GLU A 1 126 ? 4.336 -15.047 8.805 1 93.31 126 GLU A N 1
ATOM 963 C CA . GLU A 1 126 ? 3.561 -16.266 8.625 1 93.31 126 GLU A CA 1
ATOM 964 C C . GLU A 1 126 ? 2.076 -15.969 8.453 1 93.31 126 GLU A C 1
ATOM 966 O O . GLU A 1 126 ? 1.338 -16.75 7.859 1 93.31 126 GLU A O 1
ATOM 971 N N . GLU A 1 127 ? 1.639 -14.859 8.953 1 93.06 127 GLU A N 1
ATOM 972 C CA . GLU A 1 127 ? 0.231 -14.492 8.836 1 93.06 127 GLU A CA 1
ATOM 973 C C . GLU A 1 127 ? -0.083 -13.961 7.441 1 93.06 127 GLU A C 1
ATOM 975 O O . GLU A 1 127 ? -1.103 -14.32 6.848 1 93.06 127 GLU A O 1
ATOM 980 N N . ILE A 1 128 ? 0.765 -13.156 6.93 1 95.25 128 ILE A N 1
ATOM 981 C CA . ILE A 1 128 ? 0.619 -12.555 5.613 1 95.25 128 ILE A CA 1
ATOM 982 C C . ILE A 1 128 ? 1.908 -12.734 4.816 1 95.25 128 ILE A C 1
ATOM 984 O O . ILE A 1 128 ? 2.703 -11.797 4.688 1 95.25 128 ILE A O 1
ATOM 988 N N . PRO A 1 129 ? 2.092 -13.797 4.156 1 96 129 PRO A N 1
ATOM 989 C CA . PRO A 1 129 ? 3.422 -14.172 3.676 1 96 129 PRO A CA 1
ATOM 990 C C . PRO A 1 129 ? 3.768 -13.531 2.336 1 96 129 PRO A C 1
ATOM 992 O O . PRO A 1 129 ? 4.941 -13.461 1.963 1 96 129 PRO A O 1
ATOM 995 N N . ILE A 1 130 ? 2.732 -13.141 1.579 1 96.5 130 ILE A N 1
ATOM 996 C CA . ILE A 1 130 ? 3.068 -12.594 0.267 1 96.5 130 ILE A CA 1
ATOM 997 C C . ILE A 1 130 ? 2.383 -11.242 0.076 1 96.5 130 ILE A C 1
ATOM 999 O O . ILE A 1 130 ? 1.383 -10.953 0.735 1 96.5 130 ILE A O 1
ATOM 1003 N N . ILE A 1 131 ? 2.979 -10.445 -0.74 1 96.62 131 ILE A N 1
ATOM 1004 C CA . ILE A 1 131 ? 2.449 -9.133 -1.086 1 96.62 131 ILE A CA 1
ATOM 1005 C C . ILE A 1 131 ? 2.016 -9.125 -2.551 1 96.62 131 ILE A C 1
ATOM 1007 O O . ILE A 1 131 ? 2.791 -9.484 -3.438 1 96.62 131 ILE A O 1
ATOM 1011 N N . LEU A 1 132 ? 0.812 -8.773 -2.758 1 97.25 132 LEU A N 1
ATOM 1012 C CA . LEU A 1 132 ? 0.276 -8.508 -4.09 1 97.25 132 LEU A CA 1
ATOM 1013 C C . LEU A 1 132 ? 0.185 -7.012 -4.359 1 97.25 132 LEU A C 1
ATOM 1015 O O . LEU A 1 132 ? -0.649 -6.32 -3.768 1 97.25 132 LEU A O 1
ATOM 1019 N N . GLY A 1 133 ? 1.047 -6.531 -5.258 1 96.62 133 GLY A N 1
ATOM 1020 C CA . GLY A 1 133 ? 1.169 -5.102 -5.516 1 96.62 133 GLY A CA 1
ATOM 1021 C C . GLY A 1 133 ? 0.287 -4.625 -6.652 1 96.62 133 GLY A C 1
ATOM 1022 O O . GLY A 1 133 ? -0.684 -5.289 -7.016 1 96.62 133 GLY A O 1
ATOM 1023 N N . ARG A 1 134 ? 0.665 -3.496 -7.148 1 96.38 134 ARG A N 1
ATOM 1024 C CA . ARG A 1 134 ? -0.133 -2.771 -8.133 1 96.38 134 ARG A CA 1
ATOM 1025 C C . ARG A 1 134 ? -0.321 -3.596 -9.398 1 96.38 134 ARG A C 1
ATOM 1027 O O . ARG A 1 134 ? -1.416 -3.635 -9.969 1 96.38 134 ARG A O 1
ATOM 1034 N N . PRO A 1 135 ? 0.638 -4.328 -9.938 1 95.75 135 PRO A N 1
ATOM 1035 C CA . PRO A 1 135 ? 0.412 -5.109 -11.156 1 95.75 135 PRO A CA 1
ATOM 1036 C C . PRO A 1 135 ? -0.704 -6.141 -11 1 95.75 135 PRO A C 1
ATOM 1038 O O . PRO A 1 135 ? -1.507 -6.332 -11.914 1 95.75 135 PRO A O 1
ATOM 1041 N N . PHE A 1 136 ? -0.705 -6.75 -9.859 1 96.94 136 PHE A N 1
ATOM 1042 C CA . PHE A 1 136 ? -1.741 -7.75 -9.617 1 96.94 136 PHE A CA 1
ATOM 1043 C C . PHE A 1 136 ? -3.107 -7.09 -9.477 1 96.94 136 PHE A C 1
ATOM 1045 O O . PHE A 1 136 ? -4.094 -7.57 -10.039 1 96.94 136 PHE A O 1
ATOM 1052 N N . LEU A 1 137 ? -3.131 -6.031 -8.797 1 97.12 137 LEU A N 1
ATOM 1053 C CA . LEU A 1 137 ? -4.391 -5.355 -8.508 1 97.12 137 LEU A CA 1
ATOM 1054 C C . LEU A 1 137 ? -5.012 -4.793 -9.781 1 97.12 137 LEU A C 1
ATOM 1056 O O . LEU A 1 137 ? -6.23 -4.844 -9.953 1 97.12 137 LEU A O 1
ATOM 1060 N N . VAL A 1 138 ? -4.18 -4.266 -10.633 1 96.69 138 VAL A N 1
ATOM 1061 C CA . VAL A 1 138 ? -4.723 -3.746 -11.875 1 96.69 138 VAL A CA 1
ATOM 1062 C C . VAL A 1 138 ? -5.168 -4.902 -12.773 1 96.69 138 VAL A C 1
ATOM 1064 O O . VAL A 1 138 ? -6.172 -4.801 -13.477 1 96.69 138 VAL A O 1
ATOM 1067 N N . THR A 1 139 ? -4.422 -6.035 -12.781 1 96.31 139 THR A N 1
ATOM 1068 C CA . THR A 1 139 ? -4.812 -7.211 -13.547 1 96.31 139 THR A CA 1
ATOM 1069 C C . THR A 1 139 ? -6.184 -7.715 -13.102 1 96.31 139 THR A C 1
ATOM 1071 O O . THR A 1 139 ? -7.008 -8.109 -13.93 1 96.31 139 THR A O 1
ATOM 1074 N N . GLY A 1 140 ? -6.398 -7.656 -11.805 1 96.69 140 GLY A N 1
ATOM 1075 C CA . GLY A 1 140 ? -7.672 -8.086 -11.25 1 96.69 140 GLY A CA 1
ATOM 1076 C C . GLY A 1 140 ? -8.734 -6.996 -11.273 1 96.69 140 GLY A C 1
ATOM 1077 O O . GLY A 1 140 ? -9.82 -7.168 -10.719 1 96.69 140 GLY A O 1
ATOM 1078 N N . ARG A 1 141 ? -8.375 -5.871 -11.812 1 96.88 141 ARG A N 1
ATOM 1079 C CA . ARG A 1 141 ? -9.297 -4.746 -11.883 1 96.88 141 ARG A CA 1
ATOM 1080 C C . ARG A 1 141 ? -9.914 -4.445 -10.523 1 96.88 141 ARG A C 1
ATOM 1082 O O . ARG A 1 141 ? -11.133 -4.309 -10.398 1 96.88 141 ARG A O 1
ATOM 1089 N N . ALA A 1 142 ? -9.141 -4.363 -9.562 1 97.38 142 ALA A N 1
ATOM 1090 C CA . ALA A 1 142 ? -9.586 -4.207 -8.18 1 97.38 142 ALA A CA 1
ATOM 1091 C C . ALA A 1 142 ? -10.289 -2.867 -7.977 1 97.38 142 ALA A C 1
ATOM 1093 O O . ALA A 1 142 ? -9.859 -1.843 -8.508 1 97.38 142 ALA A O 1
ATOM 1094 N N . LEU A 1 143 ? -11.367 -2.896 -7.285 1 97.88 143 LEU A N 1
ATOM 1095 C CA . LEU A 1 143 ? -12.055 -1.741 -6.715 1 97.88 143 LEU A CA 1
ATOM 1096 C C . LEU A 1 143 ? -12.016 -1.783 -5.191 1 97.88 143 LEU A C 1
ATOM 1098 O O . LEU A 1 143 ? -12.516 -2.73 -4.578 1 97.88 143 LEU A O 1
ATOM 1102 N N . ILE A 1 144 ? -11.438 -0.766 -4.648 1 97.5 144 ILE A N 1
ATOM 1103 C CA . ILE A 1 144 ? -11.234 -0.761 -3.203 1 97.5 144 ILE A CA 1
ATOM 1104 C C . ILE A 1 144 ? -12.023 0.379 -2.57 1 97.5 144 ILE A C 1
ATOM 1106 O O . ILE A 1 144 ? -11.867 1.542 -2.947 1 97.5 144 ILE A O 1
ATOM 1110 N N . ASP A 1 145 ? -12.867 0.074 -1.66 1 97.56 145 ASP A N 1
ATOM 1111 C CA . ASP A 1 145 ? -13.664 1.028 -0.895 1 97.56 145 ASP A CA 1
ATOM 1112 C C . ASP A 1 145 ? -13.18 1.112 0.551 1 97.56 145 ASP A C 1
ATOM 1114 O O . ASP A 1 145 ? -13.492 0.246 1.369 1 97.56 145 ASP A O 1
ATOM 1118 N N . CYS A 1 146 ? -12.477 2.148 0.882 1 96.94 146 CYS A N 1
ATOM 1119 C CA . CYS A 1 146 ? -11.867 2.271 2.199 1 96.94 146 CYS A CA 1
ATOM 1120 C C . CYS A 1 146 ? -12.914 2.564 3.264 1 96.94 146 CYS A C 1
ATOM 1122 O O . CYS A 1 146 ? -12.734 2.219 4.434 1 96.94 146 CYS A O 1
ATOM 1124 N N . GLU A 1 147 ? -13.945 3.191 2.887 1 94.56 147 GLU A N 1
ATOM 1125 C CA . GLU A 1 147 ? -15 3.482 3.846 1 94.56 147 GLU A CA 1
ATOM 1126 C C . GLU A 1 147 ? -15.695 2.205 4.312 1 94.56 147 GLU A C 1
ATOM 1128 O O . GLU A 1 147 ? -15.875 1.994 5.512 1 94.56 147 GLU A O 1
ATOM 1133 N N . ASN A 1 148 ? -15.961 1.365 3.328 1 95 148 ASN A N 1
ATOM 1134 C CA . ASN A 1 148 ? -16.703 0.157 3.65 1 95 148 ASN A CA 1
ATOM 1135 C C . ASN A 1 148 ? -15.781 -1.018 3.947 1 95 148 ASN A C 1
ATOM 1137 O O . ASN A 1 148 ? -16.234 -2.074 4.395 1 95 148 ASN A O 1
ATOM 1141 N N . GLY A 1 149 ? -14.516 -0.862 3.68 1 95.94 149 GLY A N 1
ATOM 1142 C CA . GLY A 1 149 ? -13.562 -1.934 3.904 1 95.94 149 GLY A CA 1
ATOM 1143 C C . GLY A 1 149 ? -13.727 -3.096 2.945 1 95.94 149 GLY A C 1
ATOM 1144 O O . GLY A 1 149 ? -13.633 -4.258 3.348 1 95.94 149 GLY A O 1
ATOM 1145 N N . GLU A 1 150 ? -14.008 -2.727 1.673 1 97 150 GLU A N 1
ATOM 1146 C CA . GLU A 1 150 ? -14.273 -3.766 0.683 1 97 150 GLU A CA 1
ATOM 1147 C C . GLU A 1 150 ? -13.273 -3.701 -0.467 1 97 150 GLU A C 1
ATOM 1149 O O . GLU A 1 150 ? -12.914 -2.615 -0.924 1 97 150 GLU A O 1
ATOM 1154 N N . LEU A 1 151 ? -12.875 -4.836 -0.859 1 97.56 151 LEU A N 1
ATOM 1155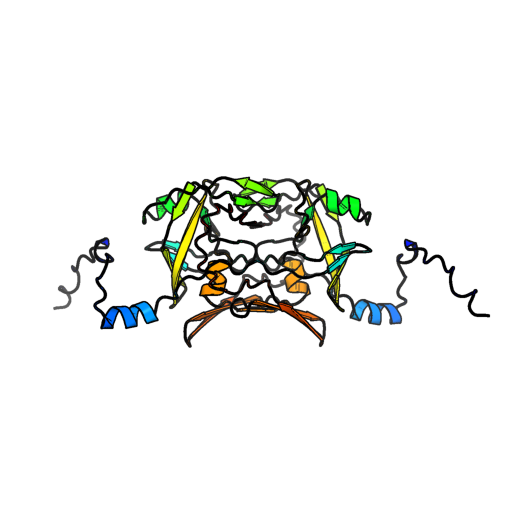 C CA . LEU A 1 151 ? -12.062 -5.012 -2.061 1 97.56 151 LEU A CA 1
ATOM 1156 C C . LEU A 1 151 ? -12.758 -5.934 -3.055 1 97.56 151 LEU A C 1
ATOM 1158 O O . LEU A 1 151 ? -13.047 -7.09 -2.738 1 97.56 151 LEU A O 1
ATOM 1162 N N . LYS A 1 152 ? -13.047 -5.434 -4.215 1 97.56 152 LYS A N 1
ATOM 1163 C CA . LYS A 1 152 ? -13.688 -6.184 -5.289 1 97.56 152 LYS A CA 1
ATOM 1164 C C . LYS A 1 152 ? -12.711 -6.473 -6.422 1 97.56 152 LYS A C 1
ATOM 1166 O O . LYS A 1 152 ? -11.992 -5.578 -6.871 1 97.56 152 LYS A O 1
ATOM 1171 N N . MET A 1 153 ? -12.664 -7.688 -6.836 1 96.62 153 MET A N 1
ATOM 1172 C CA . MET A 1 153 ? -11.922 -8.086 -8.031 1 96.62 153 MET A CA 1
ATOM 1173 C C . MET A 1 153 ? -12.867 -8.508 -9.148 1 96.62 153 MET A C 1
ATOM 1175 O O . MET A 1 153 ? -13.898 -9.125 -8.883 1 96.62 153 MET A O 1
ATOM 1179 N N . ARG A 1 154 ? -12.414 -8.18 -10.328 1 95.38 154 ARG A N 1
ATOM 1180 C CA . ARG A 1 154 ? -13.273 -8.438 -11.477 1 95.38 154 ARG A CA 1
ATOM 1181 C C . ARG A 1 154 ? -12.508 -9.125 -12.602 1 95.38 154 ARG A C 1
ATOM 1183 O O . ARG A 1 154 ? -11.359 -8.766 -12.883 1 95.38 154 ARG A O 1
ATOM 1190 N N . LEU A 1 155 ? -13.062 -10.078 -13.148 1 92.44 155 LEU A N 1
ATOM 1191 C CA . LEU A 1 155 ? -12.57 -10.773 -14.328 1 92.44 155 LEU A CA 1
ATOM 1192 C C . LEU A 1 155 ? -13.727 -11.141 -15.258 1 92.44 155 LEU A C 1
ATOM 1194 O O . LEU A 1 155 ? -14.688 -11.781 -14.844 1 92.44 155 LEU A O 1
ATOM 1198 N N . ASN A 1 156 ? -13.562 -10.609 -16.5 1 86.44 156 ASN A N 1
ATOM 1199 C CA . ASN A 1 156 ? -14.656 -10.758 -17.453 1 86.44 156 ASN A CA 1
ATOM 1200 C C . ASN A 1 156 ? -15.961 -10.195 -16.891 1 86.44 156 ASN A C 1
ATOM 1202 O O . ASN A 1 156 ? -16.031 -9.031 -16.5 1 86.44 156 ASN A O 1
ATOM 1206 N N . ASP A 1 157 ? -16.984 -10.898 -16.734 1 88.06 157 ASP A N 1
ATOM 1207 C CA . ASP A 1 157 ? -18.266 -10.375 -16.281 1 88.06 157 ASP A CA 1
ATOM 1208 C C . ASP A 1 157 ? -18.578 -10.867 -14.867 1 88.06 157 ASP A C 1
ATOM 1210 O O . ASP A 1 157 ? -19.734 -10.781 -14.414 1 88.06 157 ASP A O 1
ATOM 1214 N N . GLU A 1 158 ? -17.562 -11.328 -14.258 1 94.19 158 GLU A N 1
ATOM 1215 C CA . GLU A 1 158 ? -17.734 -11.828 -12.906 1 94.19 158 GLU A CA 1
ATOM 1216 C C . GLU A 1 158 ? -16.953 -11 -11.891 1 94.19 158 GLU A C 1
ATOM 1218 O O . GLU A 1 158 ? -16.016 -10.297 -12.258 1 94.19 158 GLU A O 1
ATOM 1223 N N . GLU A 1 159 ? -17.453 -11 -10.664 1 95.5 159 GLU A N 1
ATOM 1224 C CA . GLU A 1 159 ? -16.781 -10.266 -9.609 1 95.5 159 GLU A CA 1
ATOM 1225 C C . GLU A 1 159 ? -16.75 -11.055 -8.305 1 95.5 159 GLU A C 1
ATOM 1227 O O . GLU A 1 159 ? -17.609 -11.922 -8.086 1 95.5 159 GLU A O 1
ATOM 1232 N N . ILE A 1 160 ? -15.773 -10.867 -7.48 1 96.44 160 ILE A N 1
ATOM 1233 C CA . ILE A 1 160 ? -15.664 -11.367 -6.113 1 96.44 160 ILE A CA 1
ATOM 1234 C C . ILE A 1 160 ? -15.336 -10.219 -5.168 1 96.44 160 ILE A C 1
ATOM 1236 O O . ILE A 1 160 ? -14.508 -9.359 -5.484 1 96.44 160 ILE A O 1
ATOM 1240 N N . THR A 1 161 ? -16.016 -10.195 -3.977 1 96.94 161 THR A N 1
ATOM 1241 C CA . THR A 1 161 ? -15.789 -9.148 -2.986 1 96.94 161 THR A CA 1
ATOM 1242 C C . THR A 1 161 ? -15.195 -9.727 -1.705 1 96.94 161 THR A C 1
ATOM 1244 O O . THR A 1 161 ? -15.633 -10.789 -1.239 1 96.94 161 THR A O 1
ATOM 1247 N N . PHE A 1 162 ? -14.172 -9.039 -1.269 1 95.44 162 PHE A N 1
ATOM 1248 C CA . PHE A 1 162 ? -13.539 -9.383 -0.003 1 95.44 162 PHE A CA 1
ATOM 1249 C C . PHE A 1 162 ? -13.703 -8.258 1.012 1 95.44 162 PHE A C 1
ATOM 1251 O O . PHE A 1 162 ? -13.664 -7.082 0.652 1 95.44 162 PHE A O 1
ATOM 1258 N N . ASN A 1 163 ? -13.914 -8.648 2.242 1 86.88 163 ASN A N 1
ATOM 1259 C CA . ASN A 1 163 ? -14 -7.645 3.301 1 86.88 163 ASN A CA 1
ATOM 1260 C C . ASN A 1 163 ? -12.688 -7.531 4.07 1 86.88 163 ASN A C 1
ATOM 1262 O O . ASN A 1 163 ? -12.078 -8.547 4.426 1 86.88 163 ASN A O 1
ATOM 1266 N N . GLY A 1 164 ? -12.078 -6.449 3.898 1 67.06 164 GLY A N 1
ATOM 1267 C CA . GLY A 1 164 ? -10.922 -6.184 4.738 1 67.06 164 GLY A CA 1
ATOM 1268 C C . GLY A 1 164 ? -11.219 -6.309 6.223 1 67.06 164 GLY A C 1
ATOM 1269 O O . GLY A 1 164 ? -12.375 -6.27 6.633 1 67.06 164 GLY A O 1
ATOM 1270 N N . SER A 1 165 ? -10.281 -6.887 7.047 1 54.78 165 SER A N 1
ATOM 1271 C CA . SER A 1 165 ? -10.5 -6.848 8.484 1 54.78 165 SER A CA 1
ATOM 1272 C C . SER A 1 165 ? -10.773 -5.426 8.969 1 54.78 165 SER A C 1
ATOM 1274 O O . SER A 1 165 ? -9.859 -4.605 9.047 1 54.78 165 SER A O 1
ATOM 1276 N N . ILE A 1 166 ? -11.688 -4.789 8.469 1 44.78 166 ILE A N 1
ATOM 1277 C CA . ILE A 1 166 ? -11.984 -3.521 9.125 1 44.78 166 ILE A CA 1
ATOM 1278 C C . ILE A 1 166 ? -12.297 -3.768 10.602 1 44.78 166 ILE A C 1
ATOM 1280 O O . ILE A 1 166 ? -13.234 -4.5 10.93 1 44.78 166 ILE A O 1
ATOM 1284 N N . ARG A 1 167 ? -11.242 -4.051 11.398 1 39.91 167 ARG A N 1
ATOM 1285 C CA . ARG A 1 167 ? -11.633 -4.066 12.805 1 39.91 167 ARG A CA 1
ATOM 1286 C C . ARG A 1 167 ? -12.609 -2.932 13.109 1 39.91 167 ARG A C 1
ATOM 1288 O O . ARG A 1 167 ? -12.312 -1.765 12.852 1 39.91 167 ARG A O 1
ATOM 1295 N N . GLY A 1 168 ? -13.781 -3.037 12.758 1 34.19 168 GLY A N 1
ATOM 1296 C CA . GLY A 1 168 ? -14.734 -2.1 13.336 1 34.19 168 GLY A CA 1
ATOM 1297 C C . GLY A 1 168 ? -14.266 -1.506 14.648 1 34.19 168 GLY A C 1
ATOM 1298 O O . GLY A 1 168 ? -13.492 -2.133 15.375 1 34.19 168 GLY A O 1
ATOM 1299 N N . ALA A 1 169 ? -14.297 -0.195 14.758 1 32.72 169 ALA A N 1
ATOM 1300 C CA . ALA A 1 169 ? -14.289 0.453 16.062 1 32.72 169 ALA A CA 1
ATOM 1301 C C . ALA A 1 169 ? -15.047 -0.383 17.094 1 32.72 169 ALA A C 1
ATOM 1303 O O . ALA A 1 169 ? -16.266 -0.255 17.234 1 32.72 169 ALA A O 1
ATOM 1304 N N . GLU A 1 170 ? -15.172 -1.638 17.125 1 30.95 170 GLU A N 1
ATOM 1305 C CA . GLU A 1 170 ? -15.688 -1.905 18.469 1 30.95 170 GLU A CA 1
ATOM 1306 C C . GLU A 1 170 ? -14.852 -1.204 19.531 1 30.95 170 GLU A C 1
ATOM 1308 O O . GLU A 1 170 ? -13.625 -1.286 19.516 1 30.95 170 GLU A O 1
ATOM 1313 N N . GLN A 1 171 ? -15.43 -0.089 20 1 28.36 171 GLN A N 1
ATOM 1314 C CA . GLN A 1 171 ? -15.172 0.639 21.25 1 28.36 171 GLN A CA 1
ATOM 1315 C C . GLN A 1 171 ? -14.688 -0.302 22.344 1 28.36 171 GLN A C 1
ATOM 1317 O O . GLN A 1 171 ? -15.469 -0.728 23.203 1 28.36 171 GLN A O 1
ATOM 1322 N N . GLU A 1 172 ? -14.203 -1.429 22.188 1 27.88 172 GLU A N 1
ATOM 1323 C CA . GLU A 1 172 ? -13.867 -1.802 23.562 1 27.88 172 GLU A CA 1
ATOM 1324 C C . GLU A 1 172 ? -12.961 -0.761 24.203 1 27.88 172 GLU A C 1
ATOM 1326 O O . GLU A 1 172 ? -11.852 -0.512 23.734 1 27.88 172 GLU A O 1
ATOM 1331 N N . ALA A 1 173 ? -13.492 0.328 24.812 1 28.12 173 ALA A N 1
ATOM 1332 C CA . ALA A 1 173 ? -12.992 1.171 25.891 1 28.12 173 ALA A CA 1
ATOM 1333 C C . ALA A 1 173 ? -12.148 0.36 26.875 1 28.12 173 ALA A C 1
ATOM 1335 O O . ALA A 1 173 ? -11.953 0.766 28.016 1 28.12 173 ALA A O 1
ATOM 1336 N N . GLY A 1 174 ? -12.102 -1.005 26.766 1 26.86 174 GLY A N 1
ATOM 1337 C CA . GLY A 1 174 ? -11.344 -1.467 27.906 1 26.86 174 GLY A CA 1
ATOM 1338 C C . GLY A 1 174 ? -9.93 -0.925 27.953 1 26.86 174 GLY A C 1
ATOM 1339 O O . GLY A 1 174 ? -9.32 -0.688 26.906 1 26.86 174 GLY A O 1
ATOM 1340 N N . HIS A 1 175 ? -9.508 -0.197 29.062 1 26.38 175 HIS A N 1
ATOM 1341 C CA . HIS A 1 175 ? -8.336 0.44 29.656 1 26.38 175 HIS A CA 1
ATOM 1342 C C . HIS A 1 175 ? -7.082 -0.4 29.422 1 26.38 175 HIS A C 1
ATOM 1344 O O . HIS A 1 175 ? -6.031 -0.12 30 1 26.38 175 HIS A O 1
ATOM 1350 N N . ASN A 1 176 ? -7.227 -1.706 28.953 1 27.03 176 ASN A N 1
ATOM 1351 C CA . ASN A 1 176 ? -5.938 -2.307 29.297 1 27.03 176 ASN A CA 1
ATOM 1352 C C . ASN A 1 176 ? -4.816 -1.737 28.422 1 27.03 176 ASN A C 1
ATOM 1354 O O . ASN A 1 176 ? -4.891 -1.779 27.203 1 27.03 176 ASN A O 1
ATOM 1358 N N . THR A 1 177 ? -4 -0.792 28.891 1 28.8 177 THR A N 1
ATOM 1359 C CA . THR A 1 177 ? -2.734 -0.147 28.562 1 28.8 177 THR A CA 1
ATOM 1360 C C . THR A 1 177 ? -1.748 -1.156 27.984 1 28.8 177 THR A C 1
ATOM 1362 O O . THR A 1 177 ? -0.535 -0.942 28.031 1 28.8 177 THR A O 1
ATOM 1365 N N . ASN A 1 178 ? -2.213 -2.393 27.672 1 28.11 178 ASN A N 1
ATOM 1366 C CA . ASN A 1 178 ? -1.025 -3.129 27.25 1 28.11 178 ASN A CA 1
ATOM 1367 C C . ASN A 1 178 ? -0.393 -2.506 26.016 1 28.11 178 ASN A C 1
ATOM 1369 O O . ASN A 1 178 ? -1.1 -2.09 25.094 1 28.11 178 ASN A O 1
ATOM 1373 N N . HIS A 1 179 ? 0.792 -2.006 26.078 1 28.56 179 HIS A N 1
ATOM 1374 C CA . HIS A 1 179 ? 1.798 -1.495 25.156 1 28.56 179 HIS A CA 1
ATOM 1375 C C . HIS A 1 179 ? 1.866 -2.346 23.891 1 28.56 179 HIS A C 1
ATOM 1377 O O . HIS A 1 179 ? 2.662 -3.285 23.812 1 28.56 179 HIS A O 1
ATOM 1383 N N . TYR A 1 180 ? 0.746 -2.953 23.531 1 28.08 180 TYR A N 1
ATOM 1384 C CA . TYR A 1 180 ? 0.934 -3.652 22.266 1 28.08 180 TYR A CA 1
ATOM 1385 C C . TYR A 1 180 ? 1.555 -2.73 21.219 1 28.08 180 TYR A C 1
ATOM 1387 O O . TYR A 1 180 ? 1.103 -1.599 21.031 1 28.08 180 TYR A O 1
ATOM 1395 N N . CYS A 1 181 ? 2.834 -2.824 21.078 1 31.42 181 CYS A N 1
ATOM 1396 C CA . CYS A 1 181 ? 3.605 -2.25 19.984 1 31.42 181 CYS A CA 1
ATOM 1397 C C . CYS A 1 181 ? 2.904 -2.475 18.656 1 31.42 181 CYS A C 1
ATOM 1399 O O . CYS A 1 181 ? 2.656 -3.617 18.266 1 31.42 181 CYS A O 1
ATOM 1401 N N . PRO A 1 182 ? 1.909 -1.741 18.422 1 32.19 182 PRO A N 1
ATOM 1402 C CA . PRO A 1 182 ? 1.375 -1.968 17.078 1 32.19 182 PRO A CA 1
ATOM 1403 C C . PRO A 1 182 ? 2.447 -2.408 16.094 1 32.19 182 PRO A C 1
ATOM 1405 O O . PRO A 1 182 ? 3.469 -1.734 15.938 1 32.19 182 PRO A O 1
ATOM 1408 N N . ARG A 1 183 ? 2.826 -3.654 16.234 1 31.11 183 ARG A N 1
ATOM 1409 C CA . ARG A 1 183 ? 3.561 -4.09 15.047 1 31.11 183 ARG A CA 1
ATOM 1410 C C . ARG A 1 183 ? 2.951 -3.506 13.773 1 31.11 183 ARG A C 1
ATOM 1412 O O . ARG A 1 183 ? 1.853 -3.891 13.375 1 31.11 183 ARG A O 1
ATOM 1419 N N . LEU A 1 184 ? 2.846 -2.229 13.742 1 33.88 184 LEU A N 1
ATOM 1420 C CA . LEU A 1 184 ? 2.426 -1.639 12.477 1 33.88 184 LEU A CA 1
ATOM 1421 C C . LEU A 1 184 ? 3.148 -2.295 11.305 1 33.88 184 LEU A C 1
ATOM 1423 O O . LEU A 1 184 ? 4.371 -2.199 11.195 1 33.88 184 LEU A O 1
ATOM 1427 N N . GLY A 1 185 ? 2.795 -3.508 11.055 1 32.34 185 GLY A N 1
ATOM 1428 C CA . GLY A 1 185 ? 3.232 -4.047 9.773 1 32.34 185 GLY A CA 1
ATOM 1429 C C . GLY A 1 185 ? 3.146 -3.037 8.641 1 32.34 185 GLY A C 1
ATOM 1430 O O . GLY A 1 185 ? 2.053 -2.703 8.188 1 32.34 185 GLY A O 1
ATOM 1431 N N . VAL A 1 186 ? 3.838 -2.01 8.844 1 33.59 186 VAL A N 1
ATOM 1432 C CA . VAL A 1 186 ? 3.943 -1.139 7.676 1 33.59 186 VAL A CA 1
ATOM 1433 C C . VAL A 1 186 ? 4.586 -1.899 6.516 1 33.59 186 VAL A C 1
ATOM 1435 O O . VAL A 1 186 ? 5.727 -2.355 6.621 1 33.59 186 VAL A O 1
ATOM 1438 N N . ALA A 1 187 ? 3.85 -2.773 5.887 1 35.12 187 ALA A N 1
ATOM 1439 C CA . ALA A 1 187 ? 4.441 -3.16 4.609 1 35.12 187 ALA A CA 1
ATOM 1440 C C . ALA A 1 187 ? 4.703 -1.938 3.732 1 35.12 187 ALA A C 1
ATOM 1442 O O . ALA A 1 187 ? 3.781 -1.186 3.416 1 35.12 187 ALA A O 1
ATOM 1443 N N . ILE A 1 188 ? 5.562 -0.974 4.23 1 33.19 188 ILE A N 1
ATOM 1444 C CA . ILE A 1 188 ? 5.98 0.12 3.361 1 33.19 188 ILE A CA 1
ATOM 1445 C C . ILE A 1 188 ? 7.086 -0.358 2.424 1 33.19 188 ILE A C 1
ATOM 1447 O O . ILE A 1 188 ? 8.023 -1.033 2.854 1 33.19 188 ILE A O 1
ATOM 1451 N N . MET B 1 1 ? -18.641 -54.125 -4.164 1 23.7 1 MET B N 1
ATOM 1452 C CA . MET B 1 1 ? -18.234 -53.625 -5.477 1 23.7 1 MET B CA 1
ATOM 1453 C C . MET B 1 1 ? -17.609 -52.25 -5.375 1 23.7 1 MET B C 1
ATOM 1455 O O . MET B 1 1 ? -17.203 -51.656 -6.383 1 23.7 1 MET B O 1
ATOM 1459 N N . MET B 1 2 ? -17.656 -51.406 -4.273 1 23.69 2 MET B N 1
ATOM 1460 C CA . MET B 1 2 ? -17.359 -50.031 -3.883 1 23.69 2 MET B CA 1
ATOM 1461 C C . MET B 1 2 ? -15.859 -49.812 -3.801 1 23.69 2 MET B C 1
ATOM 1463 O O . MET B 1 2 ? -15.414 -48.688 -3.469 1 23.69 2 MET B O 1
ATOM 1467 N N . LYS B 1 3 ? -14.906 -50.75 -3.723 1 27.83 3 LYS B N 1
ATOM 1468 C CA . LYS B 1 3 ? -13.469 -50.844 -3.467 1 27.83 3 LYS B CA 1
ATOM 1469 C C . LYS B 1 3 ? -12.672 -50.094 -4.523 1 27.83 3 LYS B C 1
ATOM 1471 O O . LYS B 1 3 ? -11.523 -49.688 -4.281 1 27.83 3 LYS B O 1
ATOM 1476 N N . ASP B 1 4 ? -12.961 -50.062 -5.805 1 27.02 4 ASP B N 1
ATOM 1477 C CA . ASP B 1 4 ? -12.07 -49.875 -6.938 1 27.02 4 ASP B CA 1
ATOM 1478 C C . ASP B 1 4 ? -11.695 -48.406 -7.09 1 27.02 4 ASP B C 1
ATOM 1480 O O . ASP B 1 4 ? -10.898 -48.062 -7.965 1 27.02 4 ASP B O 1
ATOM 1484 N N . LEU B 1 5 ? -12.516 -47.406 -6.777 1 26.41 5 LEU B N 1
ATOM 1485 C CA . LEU B 1 5 ? -12.297 -46.094 -7.359 1 26.41 5 LEU B CA 1
ATOM 1486 C C . LEU B 1 5 ? -11.102 -45.406 -6.707 1 26.41 5 LEU B C 1
ATOM 1488 O O . LEU B 1 5 ? -10.859 -44.219 -6.938 1 26.41 5 LEU B O 1
ATOM 1492 N N . MET B 1 6 ? -10.375 -45.875 -5.727 1 25.34 6 MET B N 1
ATOM 1493 C CA . MET B 1 6 ? -9.523 -45.156 -4.789 1 25.34 6 MET B CA 1
ATOM 1494 C C . MET B 1 6 ? -8.25 -44.656 -5.477 1 25.34 6 MET B C 1
ATOM 1496 O O . MET B 1 6 ? -7.645 -43.688 -5.039 1 25.34 6 MET B O 1
ATOM 1500 N N . SER B 1 7 ? -7.512 -45.5 -6.168 1 27.03 7 SER B N 1
ATOM 1501 C CA . SER B 1 7 ? -6.059 -45.406 -6.207 1 27.03 7 SER B CA 1
ATOM 1502 C C . SER B 1 7 ? -5.59 -44.344 -7.188 1 27.03 7 SER B C 1
ATOM 1504 O O . SER B 1 7 ? -4.449 -44.375 -7.648 1 27.03 7 SER B O 1
ATOM 1506 N N . GLN B 1 8 ? -6.359 -43.625 -7.988 1 29.75 8 GLN B N 1
ATOM 1507 C CA . GLN B 1 8 ? -5.707 -42.969 -9.109 1 29.75 8 GLN B CA 1
ATOM 1508 C C . GLN B 1 8 ? -4.715 -41.906 -8.625 1 29.75 8 GLN B C 1
ATOM 1510 O O . GLN B 1 8 ? -5.074 -41.031 -7.852 1 29.75 8 GLN B O 1
ATOM 1515 N N . ASN B 1 9 ? -3.467 -42.188 -8.57 1 29.2 9 ASN B N 1
ATOM 1516 C CA . ASN B 1 9 ? -2.244 -41.406 -8.383 1 29.2 9 ASN B CA 1
ATOM 1517 C C . ASN B 1 9 ? -2.285 -40.094 -9.18 1 29.2 9 ASN B C 1
ATOM 1519 O O . ASN B 1 9 ? -2.25 -40.125 -10.414 1 29.2 9 ASN B O 1
ATOM 1523 N N . PHE B 1 10 ? -3.004 -39.062 -8.82 1 28.16 10 PHE B N 1
ATOM 1524 C CA . PHE B 1 10 ? -2.977 -37.781 -9.461 1 28.16 10 PHE B CA 1
ATOM 1525 C C . PHE B 1 10 ? -1.551 -37.219 -9.539 1 28.16 10 PHE B C 1
ATOM 1527 O O . PHE B 1 10 ? -0.919 -36.969 -8.516 1 28.16 10 PHE B O 1
ATOM 1534 N N . ASP B 1 11 ? -0.713 -37.75 -10.523 1 27.98 11 ASP B N 1
ATOM 1535 C CA . ASP B 1 11 ? 0.621 -37.281 -10.867 1 27.98 11 ASP B CA 1
ATOM 1536 C C . ASP B 1 11 ? 0.62 -35.75 -11.062 1 27.98 11 ASP B C 1
ATOM 1538 O O . ASP B 1 11 ? -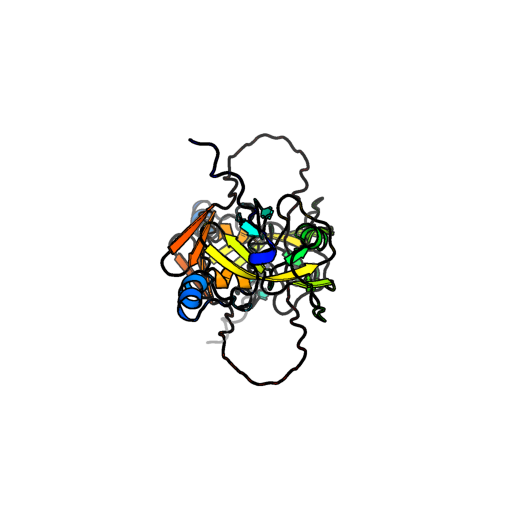0.03 -35.25 -11.984 1 27.98 11 ASP B O 1
ATOM 1542 N N . PHE B 1 12 ? 0.807 -34.969 -10.133 1 30.52 12 PHE B N 1
ATOM 1543 C CA . PHE B 1 12 ? 0.963 -33.531 -10.062 1 30.52 12 PHE B CA 1
ATOM 1544 C C . PHE B 1 12 ? 1.916 -33.031 -11.141 1 30.52 12 PHE B C 1
ATOM 1546 O O . PHE B 1 12 ? 2.088 -31.812 -11.312 1 30.52 12 PHE B O 1
ATOM 1553 N N . GLN B 1 13 ? 2.848 -33.812 -11.75 1 31.31 13 GLN B N 1
ATOM 1554 C CA . GLN B 1 13 ? 3.658 -33.438 -12.898 1 31.31 13 GLN B CA 1
ATOM 1555 C C . GLN B 1 13 ? 2.783 -32.938 -14.055 1 31.31 13 GLN B C 1
ATOM 1557 O O . GLN B 1 13 ? 3.262 -32.25 -14.953 1 31.31 13 GLN B O 1
ATOM 1562 N N . ASP B 1 14 ? 1.663 -33.562 -14.328 1 30.36 14 ASP B N 1
ATOM 1563 C CA . ASP B 1 14 ? 0.838 -33.344 -15.508 1 30.36 14 ASP B CA 1
ATOM 1564 C C . ASP B 1 14 ? 0.246 -31.938 -15.5 1 30.36 14 ASP B C 1
ATOM 1566 O O . ASP B 1 14 ? -0.653 -31.625 -16.281 1 30.36 14 ASP B O 1
ATOM 1570 N N . LEU B 1 15 ? 0.253 -31.359 -14.469 1 31.03 15 LEU B N 1
ATOM 1571 C CA . LEU B 1 15 ? -0.179 -29.984 -14.703 1 31.03 15 LEU B CA 1
ATOM 1572 C C . LEU B 1 15 ? 0.814 -29.25 -15.594 1 31.03 15 LEU B C 1
ATOM 1574 O O . LEU B 1 15 ? 1.521 -28.359 -15.125 1 31.03 15 LEU B O 1
ATOM 1578 N N . ALA B 1 16 ? 1.745 -29.906 -16.453 1 29.78 16 ALA B N 1
ATOM 1579 C CA . ALA B 1 16 ? 2.65 -29.562 -17.547 1 29.78 16 ALA B CA 1
ATOM 1580 C C . ALA B 1 16 ? 2.037 -28.5 -18.438 1 29.78 16 ALA B C 1
ATOM 1582 O O . ALA B 1 16 ? 0.833 -28.234 -18.375 1 29.78 16 ALA B O 1
ATOM 1583 N N . THR B 1 17 ? 2.961 -28.125 -19.672 1 31.58 17 THR B N 1
ATOM 1584 C CA . THR B 1 17 ? 2.641 -27.453 -20.922 1 31.58 17 THR B CA 1
ATOM 1585 C C . THR B 1 17 ? 1.379 -28.031 -21.547 1 31.58 17 THR B C 1
ATOM 1587 O O . THR B 1 17 ? 1.428 -29.094 -22.188 1 31.58 17 THR B O 1
ATOM 1590 N N . VAL B 1 18 ? 0.427 -28.328 -20.922 1 32.72 18 VAL B N 1
ATOM 1591 C CA . VAL B 1 18 ? -0.714 -28.688 -21.766 1 32.72 18 VAL B CA 1
ATOM 1592 C C . VAL B 1 18 ? -0.716 -27.828 -23.031 1 32.72 18 VAL B C 1
ATOM 1594 O O . VAL B 1 18 ? -0.761 -26.594 -22.938 1 32.72 18 VAL B O 1
ATOM 1597 N N . THR B 1 19 ? -0.11 -28.281 -24.062 1 30.73 19 THR B N 1
ATOM 1598 C CA . THR B 1 19 ? -0.483 -27.734 -25.375 1 30.73 19 THR B CA 1
ATOM 1599 C C . THR B 1 19 ? -1.987 -27.484 -25.438 1 30.73 19 THR B C 1
ATOM 1601 O O . THR B 1 19 ? -2.773 -28.438 -25.547 1 30.73 19 THR B O 1
ATOM 1604 N N . LEU B 1 20 ? -2.568 -26.578 -24.703 1 33.22 20 LEU B N 1
ATOM 1605 C CA . LEU B 1 20 ? -3.943 -26.203 -25 1 33.22 20 LEU B CA 1
ATOM 1606 C C . LEU B 1 20 ? -4.191 -26.203 -26.516 1 33.22 20 LEU B C 1
ATOM 1608 O O . LEU B 1 20 ? -3.424 -25.609 -27.266 1 33.22 20 LEU B O 1
ATOM 1612 N N . THR B 1 21 ? -4.652 -27.312 -26.984 1 34 21 THR B N 1
ATOM 1613 C CA . THR B 1 21 ? -5.105 -27.141 -28.359 1 34 21 THR B CA 1
ATOM 1614 C C . THR B 1 21 ? -5.738 -25.766 -28.562 1 34 21 THR B C 1
ATOM 1616 O O . THR B 1 21 ? -6.176 -25.141 -27.594 1 34 21 THR B O 1
ATOM 1619 N N . GLN B 1 22 ? -5.734 -25.172 -29.828 1 37.19 22 GLN B N 1
ATOM 1620 C CA . GLN B 1 22 ? -6.238 -23.875 -30.25 1 37.19 22 GLN B CA 1
ATOM 1621 C C . GLN B 1 22 ? -7.574 -23.562 -29.578 1 37.19 22 GLN B C 1
ATOM 1623 O O . GLN B 1 22 ? -7.828 -22.406 -29.188 1 37.19 22 GLN B O 1
ATOM 1628 N N . THR B 1 23 ? -8.492 -24.469 -29.562 1 37.19 23 THR B N 1
ATOM 1629 C CA . THR B 1 23 ? -9.836 -24.297 -29.031 1 37.19 23 THR B CA 1
ATOM 1630 C C . THR B 1 23 ? -9.828 -24.297 -27.5 1 37.19 23 THR B C 1
ATOM 1632 O O . THR B 1 23 ? -10.609 -23.594 -26.875 1 37.19 23 THR B O 1
ATOM 1635 N N . CYS B 1 24 ? -9.219 -25.281 -26.875 1 37.66 24 CYS B N 1
ATOM 1636 C CA . CYS B 1 24 ? -9.203 -25.344 -25.406 1 37.66 24 CYS B CA 1
ATOM 1637 C C . CYS B 1 24 ? -8.414 -24.188 -24.812 1 37.66 24 CYS B C 1
ATOM 1639 O O . CYS B 1 24 ? -8.57 -23.859 -23.641 1 37.66 24 CYS B O 1
ATOM 1641 N N . SER B 1 25 ? -7.352 -23.828 -25.438 1 38.66 25 SER B N 1
ATOM 1642 C CA . SER B 1 25 ? -6.527 -22.688 -25.047 1 38.66 25 SER B CA 1
ATOM 1643 C C . SER B 1 25 ? -7.367 -21.422 -24.891 1 38.66 25 SER B C 1
ATOM 1645 O O . SER B 1 25 ? -7.086 -20.594 -24.016 1 38.66 25 SER B O 1
ATOM 1647 N N . ALA B 1 26 ? -8.281 -21.312 -25.797 1 39.56 26 ALA B N 1
ATOM 1648 C CA . ALA B 1 26 ? -9.141 -20.141 -25.734 1 39.56 26 ALA B CA 1
ATOM 1649 C C . ALA B 1 26 ? -10.023 -20.172 -24.5 1 39.56 26 ALA B C 1
ATOM 1651 O O . ALA B 1 26 ? -10.305 -19.125 -23.891 1 39.56 26 ALA B O 1
ATOM 1652 N N . VAL B 1 27 ? -10.625 -21.344 -24.109 1 40.72 27 VAL B N 1
ATOM 1653 C CA . VAL B 1 27 ? -11.492 -21.438 -22.938 1 40.72 27 VAL B CA 1
ATOM 1654 C C . VAL B 1 27 ? -10.672 -21.234 -21.672 1 40.72 27 VAL B C 1
ATOM 1656 O O . VAL B 1 27 ? -11.086 -20.516 -20.766 1 40.72 27 VAL B O 1
ATOM 1659 N N . VAL B 1 28 ? -9.523 -22 -21.531 1 44.44 28 VAL B N 1
ATOM 1660 C CA . VAL B 1 28 ? -8.672 -21.875 -20.359 1 44.44 28 VAL B CA 1
ATOM 1661 C C . VAL B 1 28 ? -8.109 -20.453 -20.281 1 44.44 28 VAL B C 1
ATOM 1663 O O . VAL B 1 28 ? -8 -19.875 -19.203 1 44.44 28 VAL B O 1
ATOM 1666 N N . THR B 1 29 ? -7.684 -19.984 -21.547 1 48.12 29 THR B N 1
ATOM 1667 C CA . THR B 1 29 ? -7.156 -18.625 -21.578 1 48.12 29 THR B CA 1
ATOM 1668 C C . THR B 1 29 ? -8.203 -17.641 -21.078 1 48.12 29 THR B C 1
ATOM 1670 O O . THR B 1 29 ? -7.855 -16.594 -20.516 1 48.12 29 THR B O 1
ATOM 1673 N N . ARG B 1 30 ? -9.477 -18.047 -21.484 1 51.94 30 ARG B N 1
ATOM 1674 C CA . ARG B 1 30 ? -10.555 -17.141 -21.125 1 51.94 30 ARG B CA 1
ATOM 1675 C C . ARG B 1 30 ? -10.68 -17.016 -19.609 1 51.94 30 ARG B C 1
ATOM 1677 O O . ARG B 1 30 ? -11.281 -16.078 -19.094 1 51.94 30 ARG B O 1
ATOM 1684 N N . LEU B 1 31 ? -9.828 -17.969 -18.984 1 67.5 31 LEU B N 1
ATOM 1685 C CA . LEU B 1 31 ? -10.109 -18.047 -17.547 1 67.5 31 LEU B CA 1
ATOM 1686 C C . LEU B 1 31 ? -8.953 -17.469 -16.734 1 67.5 31 LEU B C 1
ATOM 1688 O O . LEU B 1 31 ? -9.102 -17.219 -15.539 1 67.5 31 LEU B O 1
ATOM 1692 N N . ILE B 1 32 ? -7.891 -17.219 -17.625 1 76.31 32 ILE B N 1
ATOM 1693 C CA . ILE B 1 32 ? -6.754 -16.672 -16.891 1 76.31 32 ILE B CA 1
ATOM 1694 C C . ILE B 1 32 ? -6.543 -15.211 -17.281 1 76.31 32 ILE B C 1
ATOM 1696 O O . ILE B 1 32 ? -6.363 -14.898 -18.469 1 76.31 32 ILE B O 1
ATOM 1700 N N . ALA B 1 33 ? -6.57 -14.367 -16.406 1 85.06 33 ALA B N 1
ATOM 1701 C CA . ALA B 1 33 ? -6.324 -12.953 -16.656 1 85.06 33 ALA B CA 1
ATOM 1702 C C . ALA B 1 33 ? -4.863 -12.711 -17.031 1 85.06 33 ALA B C 1
ATOM 1704 O O . ALA B 1 33 ? -3.955 -13.242 -16.375 1 85.06 33 ALA B O 1
ATOM 1705 N N . GLU B 1 34 ? -4.66 -12.055 -18.125 1 84.69 34 GLU B N 1
ATOM 1706 C CA . GLU B 1 34 ? -3.307 -11.68 -18.516 1 84.69 34 GLU B CA 1
ATOM 1707 C C . GLU B 1 34 ? -2.705 -10.672 -17.547 1 84.69 34 GLU B C 1
ATOM 1709 O O . GLU B 1 34 ? -3.354 -9.68 -17.203 1 84.69 34 GLU B O 1
ATOM 1714 N N . LYS B 1 35 ? -1.495 -10.898 -17.234 1 89.31 35 LYS B N 1
ATOM 1715 C CA . LYS B 1 35 ? -0.847 -10.008 -16.266 1 89.31 35 LYS B CA 1
ATOM 1716 C C . LYS B 1 35 ? -0.539 -8.648 -16.906 1 89.31 35 LYS B C 1
ATOM 1718 O O . LYS B 1 35 ? -0.171 -8.578 -18.078 1 89.31 35 LYS B O 1
ATOM 1723 N N . LEU B 1 36 ? -0.73 -7.605 -16.203 1 92 36 LEU B N 1
ATOM 1724 C CA . LEU B 1 36 ? -0.403 -6.238 -16.578 1 92 36 LEU B CA 1
ATOM 1725 C C . LEU B 1 36 ? 0.817 -5.734 -15.82 1 92 36 LEU B C 1
ATOM 1727 O O . LEU B 1 36 ? 1.173 -6.289 -14.773 1 92 36 LEU B O 1
ATOM 1731 N N . SER B 1 37 ? 1.467 -4.766 -16.359 1 91.25 37 SER B N 1
ATOM 1732 C CA . SER B 1 37 ? 2.619 -4.148 -15.719 1 91.25 37 SER B CA 1
ATOM 1733 C C . SER B 1 37 ? 2.188 -3.113 -14.688 1 91.25 37 SER B C 1
ATOM 1735 O O . SER B 1 37 ? 1.002 -2.789 -14.578 1 91.25 37 SER B O 1
ATOM 1737 N N . ASP B 1 38 ? 3.129 -2.635 -13.945 1 91.69 38 ASP B N 1
ATOM 1738 C CA . ASP B 1 38 ? 2.863 -1.616 -12.93 1 91.69 38 ASP B CA 1
ATOM 1739 C C . ASP B 1 38 ? 2.301 -0.346 -13.57 1 91.69 38 ASP B C 1
ATOM 1741 O O . ASP B 1 38 ? 2.98 0.31 -14.359 1 91.69 38 ASP B O 1
ATOM 1745 N N . PRO B 1 39 ? 1.129 0.012 -13.156 1 93.44 39 PRO B N 1
ATOM 1746 C CA . PRO B 1 39 ? 0.541 1.222 -13.742 1 93.44 39 PRO B CA 1
ATOM 1747 C C . PRO B 1 39 ? 1.077 2.502 -13.102 1 93.44 39 PRO B C 1
ATOM 1749 O O . PRO B 1 39 ? 0.81 3.6 -13.602 1 93.44 39 PRO B O 1
ATOM 1752 N N . GLY B 1 40 ? 1.849 2.404 -12.023 1 91.12 40 GLY B N 1
ATOM 1753 C CA . GLY B 1 40 ? 2.266 3.568 -11.258 1 91.12 40 GLY B CA 1
ATOM 1754 C C . GLY B 1 40 ? 1.505 3.725 -9.953 1 91.12 40 GLY B C 1
ATOM 1755 O O . GLY B 1 40 ? 0.46 3.1 -9.758 1 91.12 40 GLY B O 1
ATOM 1756 N N . SER B 1 41 ? 1.977 4.559 -9.141 1 92.12 41 SER B N 1
ATOM 1757 C CA . SER B 1 41 ? 1.402 4.734 -7.809 1 92.12 41 SER B CA 1
ATOM 1758 C C . SER B 1 41 ? 0.248 5.73 -7.836 1 92.12 41 SER B C 1
ATOM 1760 O O . SER B 1 41 ? 0.204 6.617 -8.688 1 92.12 41 SER B O 1
ATOM 1762 N N . PHE B 1 42 ? -0.64 5.543 -6.914 1 94.69 42 PHE B N 1
ATOM 1763 C CA . PHE B 1 42 ? -1.651 6.555 -6.645 1 94.69 42 PHE B CA 1
ATOM 1764 C C . PHE B 1 42 ? -1.082 7.668 -5.77 1 94.69 42 PHE B C 1
ATOM 1766 O O . PHE B 1 42 ? -0.66 7.418 -4.637 1 94.69 42 PHE B O 1
ATOM 1773 N N . THR B 1 43 ? -0.995 8.82 -6.328 1 95.94 43 THR B N 1
ATOM 1774 C CA . THR B 1 43 ? -0.546 9.984 -5.582 1 95.94 43 THR B CA 1
ATOM 1775 C C . THR B 1 43 ? -1.583 11.109 -5.652 1 95.94 43 THR B C 1
ATOM 1777 O O . THR B 1 43 ? -2.359 11.18 -6.609 1 95.94 43 THR B O 1
ATOM 1780 N N . ILE B 1 44 ? -1.583 11.883 -4.648 1 96.62 44 ILE B N 1
ATOM 1781 C CA . ILE B 1 44 ? -2.461 13.047 -4.633 1 96.62 44 ILE B CA 1
ATOM 1782 C C . ILE B 1 44 ? -1.665 14.289 -4.238 1 96.62 44 ILE B C 1
ATOM 1784 O O . ILE B 1 44 ? -0.71 14.203 -3.463 1 96.62 44 ILE B O 1
ATOM 1788 N N . PRO B 1 45 ? -2.059 15.398 -4.785 1 97.44 45 PRO B N 1
ATOM 1789 C CA . PRO B 1 45 ? -1.485 16.641 -4.258 1 97.44 45 PRO B CA 1
ATOM 1790 C C . PRO B 1 45 ? -2.064 17.031 -2.9 1 97.44 45 PRO B C 1
ATOM 1792 O O . PRO B 1 45 ? -3.225 16.734 -2.611 1 97.44 45 PRO B O 1
ATOM 1795 N N . CYS B 1 46 ? -1.165 17.656 -2.107 1 97.25 46 CYS B N 1
ATOM 1796 C CA . CYS B 1 46 ? -1.672 18.141 -0.828 1 97.25 46 CYS B CA 1
ATOM 1797 C C . CYS B 1 46 ? -0.816 19.281 -0.303 1 97.25 46 CYS B C 1
ATOM 1799 O O . CYS B 1 46 ? 0.268 19.547 -0.827 1 97.25 46 CYS B O 1
ATOM 1801 N N . THR B 1 47 ? -1.409 19.969 0.638 1 97.38 47 THR B N 1
ATOM 1802 C CA . THR B 1 47 ? -0.713 21.094 1.277 1 97.38 47 THR B CA 1
ATOM 1803 C C . THR B 1 47 ? -0.713 20.922 2.795 1 97.38 47 THR B C 1
ATOM 1805 O O . THR B 1 47 ? -1.734 20.562 3.387 1 97.38 47 THR B O 1
ATOM 1808 N N . ILE B 1 48 ? 0.454 21.078 3.357 1 96.25 48 ILE B N 1
ATOM 1809 C CA . ILE B 1 48 ? 0.628 21.141 4.805 1 96.25 48 ILE B CA 1
ATOM 1810 C C . ILE B 1 48 ? 1.26 22.469 5.195 1 96.25 48 ILE B C 1
ATOM 1812 O O . ILE B 1 48 ? 2.395 22.766 4.812 1 96.25 48 ILE B O 1
ATOM 1816 N N . GLY B 1 49 ? 0.526 23.203 5.969 1 92 49 GLY B N 1
ATOM 1817 C CA . GLY B 1 49 ? 1.013 24.562 6.207 1 92 49 GLY B CA 1
ATOM 1818 C C . GLY B 1 49 ? 1.241 25.344 4.93 1 92 49 GLY B C 1
ATOM 1819 O O . GLY B 1 49 ? 0.338 25.469 4.098 1 92 49 GLY B O 1
ATOM 1820 N N . ASN B 1 50 ? 2.488 25.797 4.77 1 91.12 50 ASN B N 1
ATOM 1821 C CA . ASN B 1 50 ? 2.82 26.594 3.592 1 91.12 50 ASN B CA 1
ATOM 1822 C C . ASN B 1 50 ? 3.545 25.766 2.539 1 91.12 50 ASN B C 1
ATOM 1824 O O . ASN B 1 50 ? 4.055 26.297 1.556 1 91.12 50 ASN B O 1
ATOM 1828 N N . PHE B 1 51 ? 3.5 24.516 2.734 1 95.88 51 PHE B N 1
ATOM 1829 C CA . PHE B 1 51 ? 4.246 23.641 1.832 1 95.88 51 PHE B CA 1
ATOM 1830 C C . PHE B 1 51 ? 3.301 22.828 0.964 1 95.88 51 PHE B C 1
ATOM 1832 O O . PHE B 1 51 ? 2.439 22.109 1.481 1 95.88 51 PHE B O 1
ATOM 1839 N N . ALA B 1 52 ? 3.473 23 -0.307 1 97.12 52 ALA B N 1
ATOM 1840 C CA . ALA B 1 52 ? 2.688 22.234 -1.263 1 97.12 52 ALA B CA 1
ATOM 1841 C C . ALA B 1 52 ? 3.465 21.016 -1.748 1 97.12 52 ALA B C 1
ATOM 1843 O O . ALA B 1 52 ? 4.613 21.125 -2.182 1 97.12 52 ALA B O 1
ATOM 1844 N N . PHE B 1 53 ? 2.881 19.906 -1.567 1 96.81 53 PHE B N 1
ATOM 1845 C CA . PHE B 1 53 ? 3.41 18.672 -2.141 1 96.81 53 PHE B CA 1
ATOM 1846 C C . PHE B 1 53 ? 2.666 18.312 -3.422 1 96.81 53 PHE B C 1
ATOM 1848 O O . PHE B 1 53 ? 1.449 18.125 -3.404 1 96.81 53 PHE B O 1
ATOM 1855 N N . ALA B 1 54 ? 3.373 18.203 -4.43 1 96.75 54 ALA B N 1
ATOM 1856 C CA . ALA B 1 54 ? 2.738 17.812 -5.688 1 96.75 54 ALA B CA 1
ATOM 1857 C C . ALA B 1 54 ? 2.232 16.375 -5.637 1 96.75 54 ALA B C 1
ATOM 1859 O O . ALA B 1 54 ? 1.213 16.047 -6.242 1 96.75 54 ALA B O 1
ATOM 1860 N N . LYS B 1 55 ? 2.973 15.578 -4.898 1 95.62 55 LYS B N 1
ATOM 1861 C CA . LYS B 1 55 ? 2.639 14.156 -4.828 1 95.62 55 LYS B CA 1
ATOM 1862 C C . LYS B 1 55 ? 2.805 13.625 -3.406 1 95.62 55 LYS B C 1
ATOM 1864 O O . LYS B 1 55 ? 3.867 13.781 -2.801 1 95.62 55 LYS B O 1
ATOM 1869 N N . ALA B 1 56 ? 1.767 13.086 -2.906 1 96.69 56 ALA B N 1
ATOM 1870 C CA . ALA B 1 56 ? 1.785 12.234 -1.718 1 96.69 56 ALA B CA 1
ATOM 1871 C C . ALA B 1 56 ? 1.318 10.82 -2.047 1 96.69 56 ALA B C 1
ATOM 1873 O O . ALA B 1 56 ? 0.287 10.633 -2.697 1 96.69 56 ALA B O 1
ATOM 1874 N N . LEU B 1 57 ? 2.049 9.875 -1.595 1 95.88 57 LEU B N 1
ATOM 1875 C CA . LEU B 1 57 ? 1.727 8.492 -1.928 1 95.88 57 LEU B CA 1
ATOM 1876 C C . LEU B 1 57 ? 0.532 8 -1.116 1 95.88 57 LEU B C 1
ATOM 1878 O O . LEU B 1 57 ? 0.515 8.125 0.11 1 95.88 57 LEU B O 1
ATOM 1882 N N . CYS B 1 58 ? -0.454 7.539 -1.796 1 96.5 58 CYS B N 1
ATOM 1883 C CA . CYS B 1 58 ? -1.541 6.812 -1.147 1 96.5 58 CYS B CA 1
ATOM 1884 C C . CYS B 1 58 ? -1.236 5.324 -1.075 1 96.5 58 CYS B C 1
ATOM 1886 O O . CYS B 1 58 ? -1.173 4.648 -2.104 1 96.5 58 CYS B O 1
ATOM 1888 N N . ASP B 1 59 ? -1.062 4.82 0.152 1 94.75 59 ASP B N 1
ATOM 1889 C CA . ASP B 1 59 ? -0.517 3.477 0.316 1 94.75 59 ASP B CA 1
ATOM 1890 C C . ASP B 1 59 ? -1.402 2.633 1.231 1 94.75 59 ASP B C 1
ATOM 1892 O O . ASP B 1 59 ? -1.404 2.824 2.449 1 94.75 59 ASP B O 1
ATOM 1896 N N . LEU B 1 60 ? -2.033 1.662 0.636 1 94.69 60 LEU B N 1
ATOM 1897 C CA . LEU B 1 60 ? -2.891 0.767 1.403 1 94.69 60 LEU B CA 1
ATOM 1898 C C . LEU B 1 60 ? -2.061 -0.205 2.234 1 94.69 60 LEU B C 1
ATOM 1900 O O . LEU B 1 60 ? -2.584 -0.868 3.133 1 94.69 60 LEU B O 1
ATOM 1904 N N . GLY B 1 61 ? -0.782 -0.298 1.935 1 93.31 61 GLY B N 1
ATOM 1905 C CA . GLY B 1 61 ? 0.099 -1.164 2.701 1 93.31 61 GLY B CA 1
ATOM 1906 C C . GLY B 1 61 ? 0.642 -0.504 3.955 1 93.31 61 GLY B C 1
ATOM 1907 O O . GLY B 1 61 ? 1.228 -1.171 4.809 1 93.31 61 GLY B O 1
ATOM 1908 N N . ALA B 1 62 ? 0.418 0.725 4.098 1 94.38 62 ALA B N 1
ATOM 1909 C CA . ALA B 1 62 ? 0.958 1.472 5.23 1 94.38 62 ALA B CA 1
ATOM 1910 C C . ALA B 1 62 ? -0.097 1.656 6.32 1 94.38 62 ALA B C 1
ATOM 1912 O O . ALA B 1 62 ? -1.151 2.248 6.074 1 94.38 62 ALA B O 1
ATOM 1913 N N . SER B 1 63 ? 0.248 1.227 7.504 1 93.56 63 SER B N 1
ATOM 1914 C CA . SER B 1 63 ? -0.687 1.311 8.617 1 93.56 63 SER B CA 1
ATOM 1915 C C . SER B 1 63 ? -0.664 2.697 9.258 1 93.56 63 SER B C 1
ATOM 1917 O O . SER B 1 63 ? -1.389 2.955 10.219 1 93.56 63 SER B O 1
ATOM 1919 N N . LEU B 1 64 ? 0.14 3.58 8.766 1 95.62 64 LEU B N 1
ATOM 1920 C CA . LEU B 1 64 ? 0.322 4.93 9.281 1 95.62 64 LEU B CA 1
ATOM 1921 C C . LEU B 1 64 ? 0.662 5.906 8.164 1 95.62 64 LEU B C 1
ATOM 1923 O O . LEU B 1 64 ? 0.886 5.492 7.023 1 95.62 64 LEU B O 1
ATOM 1927 N N . ASN B 1 65 ? 0.54 7.152 8.469 1 96.56 65 ASN B N 1
ATOM 1928 C CA . ASN B 1 65 ? 1.113 8.188 7.617 1 96.56 65 ASN B CA 1
ATOM 1929 C C . ASN B 1 65 ? 2.572 8.461 7.969 1 96.56 65 ASN B C 1
ATOM 1931 O O . ASN B 1 65 ? 2.92 8.578 9.148 1 96.56 65 ASN B O 1
ATOM 1935 N N . LEU B 1 66 ? 3.434 8.578 6.969 1 97.5 66 LEU B N 1
ATOM 1936 C CA . LEU B 1 66 ? 4.867 8.68 7.211 1 97.5 66 LEU B CA 1
ATOM 1937 C C . LEU B 1 66 ? 5.426 9.969 6.625 1 97.5 66 LEU B C 1
ATOM 1939 O O . LEU B 1 66 ? 5.082 10.352 5.504 1 97.5 66 LEU B O 1
ATOM 1943 N N . MET B 1 67 ? 6.277 10.586 7.43 1 97.31 67 MET B N 1
ATOM 1944 C CA . MET B 1 67 ? 6.996 11.781 7.008 1 97.31 67 MET B CA 1
ATOM 1945 C C . MET B 1 67 ? 8.469 11.688 7.387 1 97.31 67 MET B C 1
ATOM 1947 O O . MET B 1 67 ? 8.805 11.406 8.539 1 97.31 67 MET B O 1
ATOM 1951 N N . PRO B 1 68 ? 9.406 11.852 6.434 1 97.81 68 PRO B N 1
ATOM 1952 C CA . PRO B 1 68 ? 10.828 11.891 6.781 1 97.81 68 PRO B CA 1
ATOM 1953 C C . PRO B 1 68 ? 11.172 13.047 7.707 1 97.81 68 PRO B C 1
ATOM 1955 O O . PRO B 1 68 ? 10.617 14.141 7.57 1 97.81 68 PRO B O 1
ATOM 1958 N N . LEU B 1 69 ? 12.133 12.859 8.5 1 98.06 69 LEU B N 1
ATOM 1959 C CA . LEU B 1 69 ? 12.578 13.852 9.477 1 98.06 69 LEU B CA 1
ATOM 1960 C C . LEU B 1 69 ? 12.969 15.148 8.781 1 98.06 69 LEU B C 1
ATOM 1962 O O . LEU B 1 69 ? 12.633 16.234 9.266 1 98.06 69 LEU B O 1
ATOM 1966 N N . GLU B 1 70 ? 13.602 15.062 7.68 1 98.12 70 GLU B N 1
ATOM 1967 C CA . GLU B 1 70 ? 14.047 16.25 6.961 1 98.12 70 GLU B CA 1
ATOM 1968 C C . GLU B 1 70 ? 12.859 17.078 6.48 1 98.12 70 GLU B C 1
ATOM 1970 O O . GLU B 1 70 ? 12.906 18.312 6.508 1 98.12 70 GLU B O 1
ATOM 1975 N N . ILE B 1 71 ? 11.844 16.438 6.047 1 97.81 71 ILE B N 1
ATOM 1976 C CA . ILE B 1 71 ? 10.641 17.125 5.613 1 97.81 71 ILE B CA 1
ATOM 1977 C C . ILE B 1 71 ? 9.977 17.812 6.805 1 97.81 71 ILE B C 1
ATOM 1979 O O . ILE B 1 71 ? 9.562 18.969 6.715 1 97.81 71 ILE B O 1
ATOM 1983 N N . TYR B 1 72 ? 9.922 17.125 7.91 1 97.94 72 TYR B N 1
ATOM 1984 C CA . TYR B 1 72 ? 9.383 17.688 9.141 1 97.94 72 TYR B CA 1
ATOM 1985 C C . TYR B 1 72 ? 10.125 18.969 9.523 1 97.94 72 TYR B C 1
ATOM 1987 O O . TYR B 1 72 ? 9.508 19.984 9.852 1 97.94 72 TYR B O 1
ATOM 1995 N N . LYS B 1 73 ? 11.391 18.891 9.477 1 97.31 73 LYS B N 1
ATOM 1996 C CA . LYS B 1 73 ? 12.211 20.047 9.828 1 97.31 73 LYS B CA 1
ATOM 1997 C C . LYS B 1 73 ? 11.945 21.219 8.883 1 97.31 73 LYS B C 1
ATOM 1999 O O . LYS B 1 73 ? 11.883 22.375 9.32 1 97.31 73 LYS B O 1
ATOM 2004 N N . ARG B 1 74 ? 11.727 20.875 7.641 1 96.5 74 ARG B N 1
ATOM 2005 C CA . ARG B 1 74 ? 11.453 21.906 6.648 1 96.5 74 ARG B CA 1
ATOM 2006 C C . ARG B 1 74 ? 10.109 22.578 6.914 1 96.5 74 ARG B C 1
ATOM 2008 O O . ARG B 1 74 ? 9.953 23.781 6.672 1 96.5 74 ARG B O 1
ATOM 2015 N N . LEU B 1 75 ? 9.164 21.812 7.328 1 95.88 75 LEU B N 1
ATOM 2016 C CA . LEU B 1 75 ? 7.82 22.328 7.59 1 95.88 75 LEU B CA 1
ATOM 2017 C C . LEU B 1 75 ? 7.828 23.266 8.789 1 95.88 75 LEU B C 1
ATOM 2019 O O . LEU B 1 75 ? 7.098 24.266 8.812 1 95.88 75 LEU B O 1
ATOM 2023 N N . GLY B 1 76 ? 8.547 22.938 9.82 1 93.56 76 GLY B N 1
ATOM 2024 C CA . GLY B 1 76 ? 8.664 23.766 11.008 1 93.56 76 GLY B CA 1
ATOM 2025 C C . GLY B 1 76 ? 7.371 23.875 11.797 1 93.56 76 GLY B C 1
ATOM 2026 O O . GLY B 1 76 ? 7.02 24.938 12.289 1 93.56 76 GLY B O 1
ATOM 2027 N N . ILE B 1 77 ? 6.672 22.75 11.797 1 90.56 77 ILE B N 1
ATOM 2028 C CA . ILE B 1 77 ? 5.379 22.812 12.469 1 90.56 77 ILE B CA 1
ATOM 2029 C C . ILE B 1 77 ? 5.363 21.812 13.633 1 90.56 77 ILE B C 1
ATOM 2031 O O . ILE B 1 77 ? 5.969 20.75 13.555 1 90.56 77 ILE B O 1
ATOM 2035 N N . GLY B 1 78 ? 4.762 22.219 14.719 1 88.88 78 GLY B N 1
ATOM 2036 C CA . GLY B 1 78 ? 4.449 21.312 15.82 1 88.88 78 GLY B CA 1
ATOM 2037 C C . GLY B 1 78 ? 5.684 20.734 16.484 1 88.88 78 GLY B C 1
ATOM 2038 O O . GLY B 1 78 ? 6.797 21.219 16.266 1 88.88 78 GLY B O 1
ATOM 2039 N N . ARG B 1 79 ? 5.332 19.828 17.406 1 93.94 79 ARG B N 1
ATOM 2040 C CA . ARG B 1 79 ? 6.359 19.078 18.125 1 93.94 79 ARG B CA 1
ATOM 2041 C C . ARG B 1 79 ? 6.152 17.578 17.969 1 93.94 79 ARG B C 1
ATOM 2043 O O . ARG B 1 79 ? 5.016 17.094 17.953 1 93.94 79 ARG B O 1
ATOM 2050 N N . VAL B 1 80 ? 7.262 16.969 17.859 1 96.38 80 VAL B N 1
ATOM 2051 C CA . VAL B 1 80 ? 7.219 15.516 17.719 1 96.38 80 VAL B CA 1
ATOM 2052 C C . VAL B 1 80 ? 7.207 14.852 19.094 1 96.38 80 VAL B C 1
ATOM 2054 O O . VAL B 1 80 ? 8.094 15.094 19.906 1 96.38 80 VAL B O 1
ATOM 2057 N N . ARG B 1 81 ? 6.207 14.102 19.281 1 97.06 81 ARG B N 1
ATOM 2058 C CA . ARG B 1 81 ? 6.105 13.352 20.531 1 97.06 81 ARG B CA 1
ATOM 2059 C C . ARG B 1 81 ? 6.883 12.047 20.453 1 97.06 81 ARG B C 1
ATOM 2061 O O . ARG B 1 81 ? 6.77 11.312 19.469 1 97.06 81 ARG B O 1
ATOM 2068 N N . PRO B 1 82 ? 7.594 11.797 21.594 1 95.62 82 PRO B N 1
ATOM 2069 C CA . PRO B 1 82 ? 8.305 10.516 21.594 1 95.62 82 PRO B CA 1
ATOM 2070 C C . PRO B 1 82 ? 7.359 9.312 21.547 1 95.62 82 PRO B C 1
ATOM 2072 O O . PRO B 1 82 ? 6.207 9.414 21.969 1 95.62 82 PRO B O 1
ATOM 2075 N N . THR B 1 83 ? 7.887 8.281 20.953 1 94.12 83 THR B N 1
ATOM 2076 C CA . THR B 1 83 ? 7.086 7.062 20.859 1 94.12 83 THR B CA 1
ATOM 2077 C C . THR B 1 83 ? 7.961 5.824 21.031 1 94.12 83 THR B C 1
ATOM 2079 O O . THR B 1 83 ? 9.148 5.84 20.703 1 94.12 83 THR B O 1
ATOM 2082 N N . SER B 1 84 ? 7.383 4.805 21.547 1 92.38 84 SER B N 1
ATOM 2083 C CA . SER B 1 84 ? 8.07 3.523 21.656 1 92.38 84 SER B CA 1
ATOM 2084 C C . SER B 1 84 ? 7.711 2.592 20.5 1 92.38 84 SER B C 1
ATOM 2086 O O . SER B 1 84 ? 8.18 1.45 20.453 1 92.38 84 SER B O 1
ATOM 2088 N N . MET B 1 85 ? 7.039 3.18 19.609 1 90.12 85 MET B N 1
ATOM 2089 C CA . MET B 1 85 ? 6.586 2.395 18.469 1 90.12 85 MET B CA 1
ATOM 2090 C C . MET B 1 85 ? 7.766 1.926 17.625 1 90.12 85 MET B C 1
ATOM 2092 O O . MET B 1 85 ? 8.781 2.615 17.547 1 90.12 85 MET B O 1
ATOM 2096 N N . LEU B 1 86 ? 7.621 0.675 17.016 1 91.44 86 LEU B N 1
ATOM 2097 C CA . LEU B 1 86 ? 8.57 0.168 16.031 1 91.44 86 LEU B CA 1
ATOM 2098 C C . LEU B 1 86 ? 7.887 -0.061 14.695 1 91.44 86 LEU B C 1
ATOM 2100 O O . LEU B 1 86 ? 6.754 -0.545 14.641 1 91.44 86 LEU B O 1
ATOM 2104 N N . LEU B 1 87 ? 8.633 0.351 13.711 1 91.75 87 LEU B N 1
ATOM 2105 C CA . LEU B 1 87 ? 8.109 0.191 12.359 1 91.75 87 LEU B CA 1
ATOM 2106 C C . LEU B 1 87 ? 8.695 -1.055 11.695 1 91.75 87 LEU B C 1
ATOM 2108 O O . LEU B 1 87 ? 9.898 -1.287 11.758 1 91.75 87 LEU B O 1
ATOM 2112 N N . GLN B 1 88 ? 7.777 -1.837 11.172 1 91.31 88 GLN B N 1
ATOM 2113 C CA . GLN B 1 88 ? 8.219 -2.967 10.359 1 91.31 88 GLN B CA 1
ATOM 2114 C C . GLN B 1 88 ? 8.102 -2.656 8.867 1 91.31 88 GLN B C 1
ATOM 2116 O O . GLN B 1 88 ? 7.031 -2.266 8.398 1 91.31 88 GLN B O 1
ATOM 2121 N N . LEU B 1 89 ? 9.195 -2.828 8.164 1 91.75 89 LEU B N 1
ATOM 2122 C CA . LEU B 1 89 ? 9.234 -2.561 6.727 1 91.75 89 LEU B CA 1
ATOM 2123 C C . LEU B 1 89 ? 8.82 -3.795 5.934 1 91.75 89 LEU B C 1
ATOM 2125 O O . LEU B 1 89 ? 8.57 -4.852 6.508 1 91.75 89 LEU B O 1
ATOM 2129 N N . ALA B 1 90 ? 8.688 -3.602 4.672 1 88.31 90 ALA B N 1
ATOM 2130 C CA . ALA B 1 90 ? 8.211 -4.668 3.799 1 88.31 90 ALA B CA 1
ATOM 2131 C C . ALA B 1 90 ? 9.102 -5.902 3.893 1 88.31 90 ALA B C 1
ATOM 2133 O O . ALA B 1 90 ? 8.625 -7.031 3.756 1 88.31 90 ALA B O 1
ATOM 2134 N N . ASP B 1 91 ? 10.414 -5.73 4.145 1 88.62 91 ASP B N 1
ATOM 2135 C CA . ASP B 1 91 ? 11.336 -6.855 4.242 1 88.62 91 ASP B CA 1
ATOM 2136 C C . ASP B 1 91 ? 11.43 -7.367 5.68 1 88.62 91 ASP B C 1
ATOM 2138 O O . ASP B 1 91 ? 12.336 -8.133 6.012 1 88.62 91 ASP B O 1
ATOM 2142 N N . ARG B 1 92 ? 10.625 -6.797 6.559 1 90 92 ARG B N 1
ATOM 2143 C CA . ARG B 1 92 ? 10.453 -7.223 7.945 1 90 92 ARG B CA 1
ATOM 2144 C C . ARG B 1 92 ? 11.578 -6.684 8.828 1 90 92 ARG B C 1
ATOM 2146 O O . ARG B 1 92 ? 11.695 -7.074 9.992 1 90 92 ARG B O 1
ATOM 2153 N N . THR B 1 93 ? 12.336 -5.828 8.305 1 90.19 93 THR B N 1
ATOM 2154 C CA . THR B 1 93 ? 13.273 -5.121 9.164 1 90.19 93 THR B CA 1
ATOM 2155 C C . THR B 1 93 ? 12.547 -4.125 10.062 1 90.19 93 THR B C 1
ATOM 2157 O O . THR B 1 93 ? 11.477 -3.631 9.695 1 90.19 93 THR B O 1
ATOM 2160 N N . ILE B 1 94 ? 13.164 -3.873 11.156 1 90.81 94 ILE B N 1
ATOM 2161 C CA . ILE B 1 94 ? 12.531 -3.008 12.148 1 90.81 94 ILE B CA 1
ATOM 2162 C C . ILE B 1 94 ? 13.281 -1.678 12.227 1 90.81 94 ILE B C 1
ATOM 2164 O O . ILE B 1 94 ? 14.508 -1.65 12.203 1 90.81 94 ILE B O 1
ATOM 2168 N N . LYS B 1 95 ? 12.523 -0.623 12.289 1 92.5 95 LYS B N 1
ATOM 2169 C CA . LYS B 1 95 ? 13.078 0.718 12.453 1 92.5 95 LYS B CA 1
ATOM 2170 C C . LYS B 1 95 ? 12.383 1.461 13.594 1 92.5 95 LYS B C 1
ATOM 2172 O O . LYS B 1 95 ? 11.18 1.296 13.805 1 92.5 95 LYS B O 1
ATOM 2177 N N . ARG B 1 96 ? 13.133 2.262 14.234 1 94.5 96 ARG B N 1
ATOM 2178 C CA . ARG B 1 96 ? 12.57 3.123 15.273 1 94.5 96 ARG B CA 1
ATOM 2179 C C . ARG B 1 96 ? 12.297 4.523 14.734 1 94.5 96 ARG B C 1
ATOM 2181 O O . ARG B 1 96 ? 13.203 5.191 14.234 1 94.5 96 ARG B O 1
ATOM 2188 N N . PRO B 1 97 ? 11.086 4.996 14.875 1 95.81 97 PRO B N 1
ATOM 2189 C CA . PRO B 1 97 ? 10.812 6.363 14.43 1 95.81 97 PRO B CA 1
ATOM 2190 C C . PRO B 1 97 ? 11.359 7.418 15.383 1 95.81 97 PRO B C 1
ATOM 2192 O O . PRO B 1 97 ? 11.695 7.105 16.531 1 95.81 97 PRO B O 1
ATOM 2195 N N . SER B 1 98 ? 11.5 8.602 14.891 1 97.38 98 SER B N 1
ATOM 2196 C CA . SER B 1 98 ? 11.883 9.75 15.703 1 97.38 98 SER B CA 1
ATOM 2197 C C . SER B 1 98 ? 10.75 10.172 16.625 1 97.38 98 SER B C 1
ATOM 2199 O O . SER B 1 98 ? 10.992 10.758 17.688 1 97.38 98 SER B O 1
ATOM 2201 N N . GLY B 1 99 ? 9.578 9.945 16.219 1 97.62 99 GLY B N 1
ATOM 2202 C CA . GLY B 1 99 ? 8.406 10.289 17.016 1 97.62 99 GLY B CA 1
ATOM 2203 C C . GLY B 1 99 ? 7.148 10.453 16.172 1 97.62 99 GLY B C 1
ATOM 2204 O O . GLY B 1 99 ? 7.074 9.945 15.055 1 97.62 99 GLY B O 1
ATOM 2205 N N . ILE B 1 100 ? 6.113 11.031 16.828 1 97.31 100 ILE B N 1
ATOM 2206 C CA . ILE B 1 100 ? 4.824 11.234 16.188 1 97.31 100 ILE B CA 1
ATOM 2207 C C . ILE B 1 100 ? 4.484 12.719 16.172 1 97.31 100 ILE B C 1
ATOM 2209 O O . ILE B 1 100 ? 4.617 13.398 17.188 1 97.31 100 ILE B O 1
ATOM 2213 N N . LEU B 1 101 ? 4.211 13.289 15 1 97.31 101 LEU B N 1
ATOM 2214 C CA . LEU B 1 101 ? 3.635 14.625 14.852 1 97.31 101 LEU B CA 1
ATOM 2215 C C . LEU B 1 101 ? 2.111 14.555 14.828 1 97.31 101 LEU B C 1
ATOM 2217 O O . LEU B 1 101 ? 1.522 14.055 13.867 1 97.31 101 LEU B O 1
ATOM 2221 N N . ASP B 1 102 ? 1.475 15.055 15.828 1 94.69 102 ASP B N 1
ATOM 2222 C CA . ASP B 1 102 ? 0.036 14.891 16.016 1 94.69 102 ASP B CA 1
ATOM 2223 C C . ASP B 1 102 ? -0.74 16.016 15.336 1 94.69 102 ASP B C 1
ATOM 2225 O O . ASP B 1 102 ? -0.275 17.156 15.297 1 94.69 102 ASP B O 1
ATOM 2229 N N . ASP B 1 103 ? -1.908 15.672 14.812 1 92.69 103 ASP B N 1
ATOM 2230 C CA . ASP B 1 103 ? -2.959 16.609 14.414 1 92.69 103 ASP B CA 1
ATOM 2231 C C . ASP B 1 103 ? -2.443 17.594 13.375 1 92.69 103 ASP B C 1
ATOM 2233 O O . ASP B 1 103 ? -2.617 18.797 13.523 1 92.69 103 ASP B O 1
ATOM 2237 N N . VAL B 1 104 ? -1.798 17.078 12.375 1 95.56 104 VAL B N 1
ATOM 2238 C CA . VAL B 1 104 ? -1.333 17.875 11.242 1 95.56 104 VAL B CA 1
ATOM 2239 C C . VAL B 1 104 ? -2.492 18.141 10.289 1 95.56 104 VAL B C 1
ATOM 2241 O O . VAL B 1 104 ? -3.189 17.219 9.867 1 95.56 104 VAL B O 1
ATOM 2244 N N . LEU B 1 105 ? -2.684 19.359 9.992 1 94.06 105 LEU B N 1
ATOM 2245 C CA . LEU B 1 105 ? -3.713 19.719 9.016 1 94.06 105 LEU B CA 1
ATOM 2246 C C . LEU B 1 105 ? -3.195 19.562 7.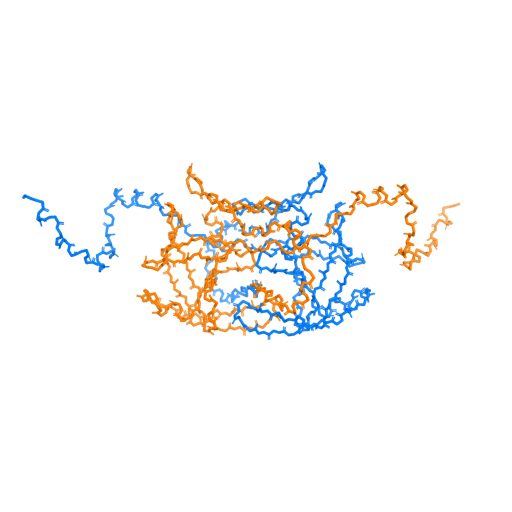594 1 94.06 105 LEU B C 1
ATOM 2248 O O . LEU B 1 105 ? -2.162 20.125 7.234 1 94.06 105 LEU B O 1
ATOM 2252 N N . ILE B 1 106 ? -3.928 18.797 6.859 1 95.62 106 ILE B N 1
ATOM 2253 C CA . ILE B 1 106 ? -3.596 18.547 5.461 1 95.62 106 ILE B CA 1
ATOM 2254 C C . ILE B 1 106 ? -4.75 19 4.566 1 95.62 106 ILE B C 1
ATOM 2256 O O . ILE B 1 106 ? -5.91 18.672 4.828 1 95.62 106 ILE B O 1
ATOM 2260 N N . GLN B 1 107 ? -4.363 19.734 3.604 1 95.75 107 GLN B N 1
ATOM 2261 C CA . GLN B 1 107 ? -5.359 20.156 2.627 1 95.75 107 GLN B CA 1
ATOM 2262 C C . GLN B 1 107 ? -5.211 19.375 1.32 1 95.75 107 GLN B C 1
ATOM 2264 O O . GLN B 1 107 ? -4.125 19.328 0.739 1 95.75 107 GLN B O 1
ATOM 2269 N N . VAL B 1 108 ? -6.285 18.766 0.907 1 96.31 108 VAL B N 1
ATOM 2270 C CA . VAL B 1 108 ? -6.391 18.094 -0.386 1 96.31 108 VAL B CA 1
ATOM 2271 C C . VAL B 1 108 ? -7.539 18.703 -1.189 1 96.31 108 VAL B C 1
ATOM 2273 O O . VAL B 1 108 ? -8.711 18.438 -0.915 1 96.31 108 VAL B O 1
ATOM 2276 N N . GLY B 1 109 ? -7.125 19.453 -2.223 1 93 109 GLY B N 1
ATOM 2277 C CA . GLY B 1 109 ? -8.18 20.219 -2.865 1 93 109 GLY B CA 1
ATOM 2278 C C . GLY B 1 109 ? -8.961 21.094 -1.898 1 93 109 GLY B C 1
ATOM 2279 O O . GLY B 1 109 ? -8.375 21.891 -1.175 1 93 109 GLY B O 1
ATOM 2280 N N . LYS B 1 110 ? -10.266 20.875 -1.86 1 92.19 110 LYS B N 1
ATOM 2281 C CA . LYS B 1 110 ? -11.117 21.656 -0.983 1 92.19 110 LYS B CA 1
ATOM 2282 C C . LYS B 1 110 ? -11.258 21 0.388 1 92.19 110 LYS B C 1
ATOM 2284 O O . LYS B 1 110 ? -11.867 21.578 1.297 1 92.19 110 LYS B O 1
ATOM 2289 N N . PHE B 1 111 ? -10.758 19.828 0.53 1 94.38 111 PHE B N 1
ATOM 2290 C CA . PHE B 1 111 ? -10.938 19.078 1.765 1 94.38 111 PHE B CA 1
ATOM 2291 C C . PHE B 1 111 ? -9.805 19.375 2.746 1 94.38 111 PHE B C 1
ATOM 2293 O O . PHE B 1 111 ? -8.648 19.5 2.348 1 94.38 111 PHE B O 1
ATOM 2300 N N . LEU B 1 112 ? -10.18 19.422 3.994 1 94.06 112 LEU B N 1
ATOM 2301 C CA . LEU B 1 112 ? -9.219 19.562 5.082 1 94.06 112 LEU B CA 1
ATOM 2302 C C . LEU B 1 112 ? -9.297 18.375 6.035 1 94.06 112 LEU B C 1
ATOM 2304 O O . LEU B 1 112 ? -10.375 18.031 6.508 1 94.06 112 LEU B O 1
ATOM 2308 N N . PHE B 1 113 ? -8.141 17.797 6.273 1 94.38 113 PHE B N 1
ATOM 2309 C CA . PHE B 1 113 ? -8.039 16.641 7.156 1 94.38 113 PHE B CA 1
ATOM 2310 C C . PHE B 1 113 ? -7.062 16.906 8.297 1 94.38 113 PHE B C 1
ATOM 2312 O O . PHE B 1 113 ? -6.09 17.656 8.125 1 94.38 113 PHE B O 1
ATOM 2319 N N . SER B 1 114 ? -7.359 16.328 9.414 1 94.19 114 SER B N 1
ATOM 2320 C CA . SER B 1 114 ? -6.371 16.203 10.484 1 94.19 114 SER B CA 1
ATOM 2321 C C . SER B 1 114 ? -5.789 14.797 10.547 1 94.19 114 SER B C 1
ATOM 2323 O O . SER B 1 114 ? -6.527 13.812 10.469 1 94.19 114 SER B O 1
ATOM 2325 N N . THR B 1 115 ? -4.469 14.789 10.586 1 94.38 115 THR B N 1
ATOM 2326 C CA . THR B 1 115 ? -3.869 13.461 10.656 1 94.38 115 THR B CA 1
ATOM 2327 C C . THR B 1 115 ? -2.572 13.492 11.453 1 94.38 115 THR B C 1
ATOM 2329 O O . THR B 1 115 ? -1.969 14.555 11.625 1 94.38 115 THR B O 1
ATOM 2332 N N . ASN B 1 116 ? -2.209 12.336 12.008 1 96.25 116 ASN B N 1
ATOM 2333 C CA . ASN B 1 116 ? -0.901 12.164 12.625 1 96.25 116 ASN B CA 1
ATOM 2334 C C . ASN B 1 116 ? 0.125 11.625 11.633 1 96.25 116 ASN B C 1
ATOM 2336 O O . ASN B 1 116 ? -0.215 10.844 10.75 1 96.25 116 ASN B O 1
ATOM 2340 N N . PHE B 1 117 ? 1.342 12.055 11.789 1 97.12 117 PHE B N 1
ATOM 2341 C CA . PHE B 1 117 ? 2.449 11.5 11.016 1 97.12 117 PHE B CA 1
ATOM 2342 C C . PHE B 1 117 ? 3.48 10.859 11.938 1 97.12 117 PHE B C 1
ATOM 2344 O O . PHE B 1 117 ? 3.82 11.414 12.984 1 97.12 117 PHE B O 1
ATOM 2351 N N . VAL B 1 118 ? 3.869 9.727 11.562 1 97.44 118 VAL B N 1
ATOM 2352 C CA . VAL B 1 118 ? 5.09 9.164 12.133 1 97.44 118 VAL B CA 1
ATOM 2353 C C . VAL B 1 118 ? 6.309 9.766 11.438 1 97.44 118 VAL B C 1
ATOM 2355 O O . VAL B 1 118 ? 6.379 9.789 10.203 1 97.44 118 VAL B O 1
ATOM 2358 N N . ILE B 1 119 ? 7.242 10.242 12.25 1 97.75 119 ILE B N 1
ATOM 2359 C CA . ILE B 1 119 ? 8.453 10.867 11.734 1 97.75 119 ILE B CA 1
ATOM 2360 C C . ILE B 1 119 ? 9.602 9.852 11.75 1 97.75 119 ILE B C 1
ATOM 2362 O O . ILE B 1 119 ? 9.938 9.305 12.805 1 97.75 119 ILE B O 1
ATOM 2366 N N . LEU B 1 120 ? 10.172 9.641 10.57 1 97.19 120 LEU B N 1
ATOM 2367 C CA . LEU B 1 120 ? 11.266 8.672 10.453 1 97.19 120 LEU B CA 1
ATOM 2368 C C . LEU B 1 120 ? 12.523 9.336 9.898 1 97.19 120 LEU B C 1
ATOM 2370 O O . LEU B 1 120 ? 12.453 10.109 8.945 1 97.19 120 LEU B O 1
ATOM 2374 N N . ASP B 1 121 ? 13.641 9.055 10.578 1 97.19 121 ASP B N 1
ATOM 2375 C CA . ASP B 1 121 ? 14.914 9.516 10.039 1 97.19 121 ASP B CA 1
ATOM 2376 C C . ASP B 1 121 ? 15.383 8.617 8.898 1 97.19 121 ASP B C 1
ATOM 2378 O O . ASP B 1 121 ? 15.977 7.559 9.133 1 97.19 121 ASP B O 1
ATOM 2382 N N . CYS B 1 122 ? 15.094 9.062 7.664 1 94.88 122 CYS B N 1
ATOM 2383 C CA . CYS B 1 122 ? 15.453 8.336 6.449 1 94.88 122 CYS B CA 1
ATOM 2384 C C . CYS B 1 122 ? 15.68 9.305 5.289 1 94.88 122 CYS B C 1
ATOM 2386 O O . CYS B 1 122 ? 15.391 10.492 5.402 1 94.88 122 CYS B O 1
ATOM 2388 N N . LYS B 1 123 ? 16.219 8.742 4.211 1 94.69 123 LYS B N 1
ATOM 2389 C CA . LYS B 1 123 ? 16.422 9.57 3.023 1 94.69 123 LYS B CA 1
ATOM 2390 C C . LYS B 1 123 ? 15.102 10.07 2.457 1 94.69 123 LYS B C 1
ATOM 2392 O O . LYS B 1 123 ? 14.094 9.359 2.51 1 94.69 123 LYS B O 1
ATOM 2397 N N . VAL B 1 124 ? 15.133 11.25 1.876 1 95.44 124 VAL B N 1
ATOM 2398 C CA . VAL B 1 124 ? 13.922 11.867 1.341 1 95.44 124 VAL B CA 1
ATOM 2399 C C . VAL B 1 124 ? 13.789 11.547 -0.146 1 95.44 124 VAL B C 1
ATOM 2401 O O . VAL B 1 124 ? 14.758 11.656 -0.901 1 95.44 124 VAL B O 1
ATOM 2404 N N . ASP B 1 125 ? 12.625 11.055 -0.507 1 92.56 125 ASP B N 1
ATOM 2405 C CA . ASP B 1 125 ? 12.227 11.086 -1.909 1 92.56 125 ASP B CA 1
ATOM 2406 C C . ASP B 1 125 ? 11.617 12.438 -2.275 1 92.56 125 ASP B C 1
ATOM 2408 O O . ASP B 1 125 ? 10.477 12.734 -1.905 1 92.56 125 ASP B O 1
ATOM 2412 N N . GLU B 1 126 ? 12.312 13.195 -3.061 1 93.44 126 GLU B N 1
ATOM 2413 C CA . GLU B 1 126 ? 11.883 14.562 -3.334 1 93.44 126 GLU B CA 1
ATOM 2414 C C . GLU B 1 126 ? 10.641 14.586 -4.219 1 93.44 126 GLU B C 1
ATOM 2416 O O . GLU B 1 126 ? 9.875 15.547 -4.195 1 93.44 126 GLU B O 1
ATOM 2421 N N . GLU B 1 127 ? 10.43 13.562 -4.973 1 93.06 127 GLU B N 1
ATOM 2422 C CA . GLU B 1 127 ? 9.258 13.508 -5.848 1 93.06 127 GLU B CA 1
ATOM 2423 C C . GLU B 1 127 ? 8 13.156 -5.059 1 93.06 127 GLU B C 1
ATOM 2425 O O . GLU B 1 127 ? 6.945 13.758 -5.262 1 93.06 127 GLU B O 1
ATOM 2430 N N . ILE B 1 128 ? 8.117 12.227 -4.18 1 95.19 128 ILE B N 1
ATOM 2431 C CA . ILE B 1 128 ? 7.016 11.766 -3.342 1 95.19 128 ILE B CA 1
ATOM 2432 C C . ILE B 1 128 ? 7.457 11.742 -1.88 1 95.19 128 ILE B C 1
ATOM 2434 O O . ILE B 1 128 ? 7.758 10.68 -1.334 1 95.19 128 ILE B O 1
ATOM 2438 N N . PRO B 1 129 ? 7.355 12.805 -1.185 1 95.94 129 PRO B N 1
ATOM 2439 C CA . PRO B 1 129 ? 8.07 12.945 0.087 1 95.94 129 PRO B CA 1
ATOM 2440 C C . PRO B 1 129 ? 7.301 12.344 1.262 1 95.94 129 PRO B C 1
ATOM 2442 O O . PRO B 1 129 ? 7.887 12.062 2.311 1 95.94 129 PRO B O 1
ATOM 2445 N N . ILE B 1 130 ? 5.977 12.219 1.111 1 96.44 130 ILE B N 1
ATOM 2446 C CA . ILE B 1 130 ? 5.234 11.719 2.266 1 96.44 130 ILE B CA 1
ATOM 2447 C C . ILE B 1 130 ? 4.336 10.562 1.845 1 96.44 130 ILE B C 1
ATOM 2449 O O . ILE B 1 130 ? 4 10.422 0.666 1 96.44 130 ILE B O 1
ATOM 2453 N N . ILE B 1 131 ? 4.047 9.727 2.785 1 96.56 131 ILE B N 1
ATOM 2454 C CA . ILE B 1 131 ? 3.158 8.586 2.586 1 96.56 131 ILE B CA 1
ATOM 2455 C C . ILE B 1 131 ? 1.874 8.781 3.385 1 96.56 131 ILE B C 1
ATOM 2457 O O . ILE B 1 131 ? 1.919 9.055 4.586 1 96.56 131 ILE B O 1
ATOM 2461 N N . LEU B 1 132 ? 0.796 8.711 2.719 1 97.25 132 LEU B N 1
ATOM 2462 C CA . LEU B 1 132 ? -0.527 8.672 3.334 1 97.25 132 LEU B CA 1
ATOM 2463 C C . LEU B 1 132 ? -1.078 7.25 3.357 1 97.25 132 LEU B C 1
ATOM 2465 O O . LEU B 1 132 ? -1.431 6.699 2.312 1 97.25 132 LEU B O 1
ATOM 2469 N N . GLY B 1 133 ? -1.154 6.676 4.555 1 96.56 133 GLY B N 1
ATOM 2470 C CA . GLY B 1 133 ? -1.529 5.281 4.719 1 96.56 133 GLY B CA 1
ATOM 2471 C C . GLY B 1 133 ? -3.018 5.086 4.941 1 96.56 133 GLY B C 1
ATOM 2472 O O . GLY B 1 133 ? -3.818 5.965 4.621 1 96.56 133 GLY B O 1
ATOM 2473 N N . ARG B 1 134 ? -3.305 3.947 5.477 1 96.38 134 ARG B N 1
ATOM 2474 C CA . ARG B 1 134 ? -4.68 3.482 5.621 1 96.38 134 ARG B CA 1
ATOM 2475 C C . ARG B 1 134 ? -5.488 4.426 6.508 1 96.38 134 ARG B C 1
ATOM 2477 O O . ARG B 1 134 ? -6.641 4.738 6.203 1 96.38 134 ARG B O 1
ATOM 2484 N N . PRO B 1 135 ? -5.004 4.996 7.598 1 95.75 135 PRO B N 1
ATOM 2485 C CA . PRO B 1 135 ? -5.812 5.898 8.414 1 95.75 135 PRO B CA 1
ATOM 2486 C C . PRO B 1 135 ? -6.297 7.125 7.641 1 95.75 135 PRO B C 1
ATOM 2488 O O . PRO B 1 135 ? -7.441 7.547 7.801 1 95.75 135 PRO B O 1
ATOM 2491 N N . PHE B 1 136 ? -5.41 7.629 6.832 1 96.88 136 PHE B N 1
ATOM 2492 C CA . PHE B 1 136 ? -5.789 8.797 6.047 1 96.88 136 PHE B CA 1
ATOM 2493 C C . PHE B 1 136 ? -6.816 8.422 4.984 1 96.88 136 PHE B C 1
ATOM 2495 O O . PHE B 1 136 ? -7.797 9.141 4.785 1 96.88 136 PHE B O 1
ATOM 2502 N N . LEU B 1 137 ? -6.598 7.34 4.387 1 97.19 137 LEU B N 1
ATOM 2503 C CA . LEU B 1 137 ? -7.449 6.918 3.279 1 97.19 137 LEU B CA 1
ATOM 2504 C C . LEU B 1 137 ? -8.859 6.598 3.768 1 97.19 137 LEU B C 1
ATOM 2506 O O . LEU B 1 137 ? -9.836 6.91 3.092 1 97.19 137 LEU B O 1
ATOM 2510 N N . VAL B 1 138 ? -8.938 5.984 4.914 1 96.69 138 VAL B N 1
ATOM 2511 C CA . VAL B 1 138 ? -10.266 5.691 5.441 1 96.69 138 VAL B CA 1
ATOM 2512 C C . VAL B 1 138 ? -10.938 6.98 5.906 1 96.69 138 VAL B C 1
ATOM 2514 O O . VAL B 1 138 ? -12.148 7.145 5.762 1 96.69 138 VAL B O 1
ATOM 2517 N N . THR B 1 139 ? -10.172 7.926 6.492 1 96.31 139 THR B N 1
ATOM 2518 C CA . THR B 1 139 ? -10.719 9.211 6.898 1 96.31 139 THR B CA 1
ATOM 2519 C C . THR B 1 139 ? -11.305 9.953 5.703 1 96.31 139 THR B C 1
ATOM 2521 O O . THR B 1 139 ? -12.367 10.57 5.809 1 96.31 139 THR B O 1
ATOM 2524 N N . GLY B 1 140 ? -10.609 9.844 4.586 1 96.69 140 GLY B N 1
ATOM 2525 C CA . GLY B 1 140 ? -11.07 10.477 3.363 1 96.69 140 GLY B CA 1
ATOM 2526 C C . GLY B 1 140 ? -12.078 9.641 2.598 1 96.69 140 GLY B C 1
ATOM 2527 O O . GLY B 1 140 ? -12.469 10 1.48 1 96.69 140 GLY B O 1
ATOM 2528 N N . ARG B 1 141 ? -12.414 8.5 3.143 1 96.88 141 ARG B N 1
ATOM 2529 C CA . ARG B 1 141 ? -13.367 7.602 2.5 1 96.88 141 ARG B CA 1
ATOM 2530 C C . ARG B 1 141 ? -12.969 7.328 1.054 1 96.88 141 ARG B C 1
ATOM 2532 O O . ARG B 1 141 ? -13.789 7.434 0.144 1 96.88 141 ARG B O 1
ATOM 2539 N N . ALA B 1 142 ? -11.781 7.012 0.832 1 97.38 142 ALA B N 1
ATOM 2540 C CA . ALA B 1 142 ? -11.219 6.84 -0.505 1 97.38 142 ALA B CA 1
ATOM 2541 C C . ALA B 1 142 ? -11.867 5.664 -1.229 1 97.38 142 ALA B C 1
ATOM 2543 O O . ALA B 1 142 ? -12.117 4.617 -0.626 1 97.38 142 ALA B O 1
ATOM 2544 N N . LEU B 1 143 ? -12.18 5.863 -2.449 1 97.88 143 LEU B N 1
ATOM 2545 C CA . LEU B 1 143 ? -12.531 4.836 -3.422 1 97.88 143 LEU B CA 1
ATOM 2546 C C . LEU B 1 143 ? -11.484 4.746 -4.527 1 97.88 143 LEU B C 1
ATOM 2548 O O . LEU B 1 143 ? -11.242 5.727 -5.234 1 97.88 143 LEU B O 1
ATOM 2552 N N . ILE B 1 144 ? -10.922 3.596 -4.637 1 97.5 144 ILE B N 1
ATOM 2553 C CA . ILE B 1 144 ? -9.812 3.432 -5.57 1 97.5 144 ILE B CA 1
ATOM 2554 C C . ILE B 1 144 ? -10.203 2.432 -6.66 1 97.5 144 ILE B C 1
ATOM 2556 O O . ILE B 1 144 ? -10.578 1.296 -6.363 1 97.5 144 ILE B O 1
ATOM 2560 N N . ASP B 1 145 ? -10.133 2.828 -7.867 1 97.56 145 ASP B N 1
ATOM 2561 C CA . ASP B 1 145 ? -10.391 1.999 -9.039 1 97.56 145 ASP B CA 1
ATOM 2562 C C . ASP B 1 145 ? -9.102 1.701 -9.797 1 97.56 145 ASP B C 1
ATOM 2564 O O . ASP B 1 145 ? -8.602 2.549 -10.539 1 97.56 145 ASP B O 1
ATOM 2568 N N . CYS B 1 146 ? -8.602 0.506 -9.68 1 96.94 146 CYS B N 1
ATOM 2569 C CA . CYS B 1 146 ? -7.312 0.15 -10.258 1 96.94 146 CYS B CA 1
ATOM 2570 C C . CYS B 1 146 ? -7.422 -0.007 -11.773 1 96.94 146 CYS B C 1
ATOM 2572 O O . CYS B 1 146 ? -6.441 0.184 -12.492 1 96.94 146 CYS B O 1
ATOM 2574 N N . GLU B 1 147 ? -8.547 -0.349 -12.211 1 94.56 147 GLU B N 1
ATOM 2575 C CA . GLU B 1 147 ? -8.727 -0.492 -13.656 1 94.56 147 GLU B CA 1
ATOM 2576 C C . GLU B 1 147 ? -8.648 0.86 -14.359 1 94.56 147 GLU B C 1
ATOM 2578 O O . GLU B 1 147 ? -7.941 1.007 -15.359 1 94.56 147 GLU B O 1
ATOM 2583 N N . ASN B 1 148 ? -9.328 1.807 -13.742 1 94.94 148 ASN B N 1
ATOM 2584 C CA . ASN B 1 148 ? -9.406 3.113 -14.391 1 94.94 148 ASN B CA 1
ATOM 2585 C C . ASN B 1 148 ? -8.305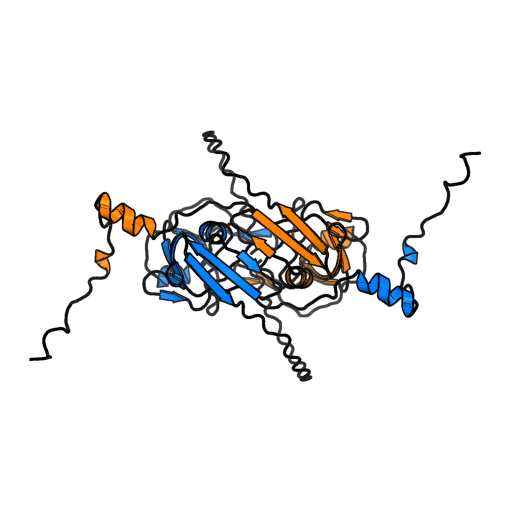 4.047 -13.898 1 94.94 148 ASN B C 1
ATOM 2587 O O . ASN B 1 148 ? -8.117 5.137 -14.445 1 94.94 148 ASN B O 1
ATOM 2591 N N . GLY B 1 149 ? -7.598 3.652 -12.859 1 95.94 149 GLY B N 1
ATOM 2592 C CA . GLY B 1 149 ? -6.535 4.48 -12.305 1 95.94 149 GLY B CA 1
ATOM 2593 C C . GLY B 1 149 ? -7.055 5.727 -11.609 1 95.94 149 GLY B C 1
ATOM 2594 O O . GLY B 1 149 ? -6.477 6.805 -11.75 1 95.94 149 GLY B O 1
ATOM 2595 N N . GLU B 1 150 ? -8.18 5.531 -10.875 1 97 150 GLU B N 1
ATOM 2596 C CA . GLU B 1 150 ? -8.812 6.68 -10.234 1 97 150 GLU B CA 1
ATOM 2597 C C . GLU B 1 150 ? -8.867 6.504 -8.719 1 97 150 GLU B C 1
ATOM 2599 O O . GLU B 1 150 ? -9.141 5.406 -8.227 1 97 150 GLU B O 1
ATOM 2604 N N . LEU B 1 151 ? -8.602 7.555 -8.07 1 97.5 151 LEU B N 1
ATOM 2605 C CA . LEU B 1 151 ? -8.781 7.652 -6.629 1 97.5 151 LEU B CA 1
ATOM 2606 C C . LEU B 1 151 ? -9.75 8.781 -6.277 1 97.5 151 LEU B C 1
ATOM 2608 O O . LEU B 1 151 ? -9.508 9.938 -6.617 1 97.5 151 LEU B O 1
ATOM 2612 N N . LYS B 1 152 ? -10.812 8.445 -5.648 1 97.56 152 LYS B N 1
ATOM 2613 C CA . LYS B 1 152 ? -11.836 9.391 -5.219 1 97.56 152 LYS B CA 1
ATOM 2614 C C . LYS B 1 152 ? -11.828 9.562 -3.703 1 97.56 152 LYS B C 1
ATOM 2616 O O . LYS B 1 152 ? -11.789 8.578 -2.963 1 97.56 152 LYS B O 1
ATOM 2621 N N . MET B 1 153 ? -11.828 10.758 -3.264 1 96.62 153 MET B N 1
ATOM 2622 C CA . MET B 1 153 ? -12 11.086 -1.852 1 96.62 153 MET B CA 1
ATOM 2623 C C . MET B 1 153 ? -13.336 11.781 -1.614 1 96.62 153 MET B C 1
ATOM 2625 O O . MET B 1 153 ? -13.789 12.57 -2.445 1 96.62 153 MET B O 1
ATOM 2629 N N . ARG B 1 154 ? -13.859 11.484 -0.454 1 95.44 154 ARG B N 1
ATOM 2630 C CA . ARG B 1 154 ? -15.188 11.992 -0.151 1 95.44 154 ARG B CA 1
ATOM 2631 C C . ARG B 1 154 ? -15.242 12.594 1.25 1 95.44 154 ARG B C 1
ATOM 2633 O O . ARG B 1 154 ? -14.695 12.023 2.195 1 95.44 154 ARG B O 1
ATOM 2640 N N . LEU B 1 155 ? -15.812 13.672 1.354 1 92.62 155 LEU B N 1
ATOM 2641 C CA . LEU B 1 155 ? -16.094 14.352 2.613 1 92.62 155 LEU B CA 1
ATOM 2642 C C . LEU B 1 155 ? -17.469 15.023 2.574 1 92.62 155 LEU B C 1
ATOM 2644 O O . LEU B 1 155 ? -17.75 15.812 1.674 1 92.62 155 LEU B O 1
ATOM 2648 N N . ASN B 1 156 ? -18.281 14.578 3.553 1 86.62 156 ASN B N 1
ATOM 2649 C CA . ASN B 1 156 ? -19.672 15.016 3.551 1 86.62 156 ASN B CA 1
ATOM 2650 C C . ASN B 1 156 ? -20.359 14.703 2.227 1 86.62 156 ASN B C 1
ATOM 2652 O O . ASN B 1 156 ? -20.391 13.547 1.801 1 86.62 156 ASN B O 1
ATOM 2656 N N . ASP B 1 157 ? -20.828 15.57 1.489 1 88.06 157 ASP B N 1
ATOM 2657 C CA . ASP B 1 157 ? -21.547 15.297 0.253 1 88.06 157 ASP B CA 1
ATOM 2658 C C . ASP B 1 157 ? -20.734 15.742 -0.967 1 88.06 157 ASP B C 1
ATOM 2660 O O . ASP B 1 157 ? -21.281 15.859 -2.066 1 88.06 157 ASP B O 1
ATOM 2664 N N . GLU B 1 158 ? -19.516 15.922 -0.701 1 94.44 158 GLU B N 1
ATOM 2665 C CA . GLU B 1 158 ? -18.641 16.344 -1.793 1 94.44 158 GLU B CA 1
ATOM 2666 C C . GLU B 1 158 ? -17.578 15.289 -2.092 1 94.44 158 GLU B C 1
ATOM 2668 O O . GLU B 1 158 ? -17.281 14.445 -1.243 1 94.44 158 GLU B O 1
ATOM 2673 N N . GLU B 1 159 ? -17.141 15.297 -3.326 1 95.69 159 GLU B N 1
ATOM 2674 C CA . GLU B 1 159 ? -16.094 14.352 -3.721 1 95.69 159 GLU B CA 1
ATOM 2675 C C . GLU B 1 159 ? -15.055 15.016 -4.613 1 95.69 159 GLU B C 1
ATOM 2677 O O . GLU B 1 159 ? -15.344 16.016 -5.273 1 95.69 159 GLU B O 1
ATOM 2682 N N . ILE B 1 160 ? -13.836 14.57 -4.586 1 96.44 160 ILE B N 1
ATOM 2683 C CA . ILE B 1 160 ? -12.75 14.922 -5.492 1 96.44 160 ILE B CA 1
ATOM 2684 C C . ILE B 1 160 ? -12.133 13.656 -6.074 1 96.44 160 ILE B C 1
ATOM 2686 O O . ILE B 1 160 ? -11.922 12.68 -5.355 1 96.44 160 ILE B O 1
ATOM 2690 N N . THR B 1 161 ? -11.812 13.68 -7.414 1 96.94 161 THR B N 1
ATOM 2691 C CA . THR B 1 161 ? -11.219 12.531 -8.086 1 96.94 161 THR B CA 1
ATOM 2692 C C . THR B 1 161 ? -9.82 12.875 -8.602 1 96.94 161 THR B C 1
ATOM 2694 O O . THR B 1 161 ? -9.602 13.953 -9.156 1 96.94 161 THR B O 1
ATOM 2697 N N . PHE B 1 162 ? -8.938 11.961 -8.305 1 95.56 162 PHE B N 1
ATOM 2698 C CA . PHE B 1 162 ? -7.566 12.062 -8.797 1 95.56 162 PHE B CA 1
ATOM 2699 C C . PHE B 1 162 ? -7.246 10.914 -9.75 1 95.56 162 PHE B C 1
ATOM 2701 O O . PHE B 1 162 ? -7.695 9.789 -9.547 1 95.56 162 PHE B O 1
ATOM 2708 N N . ASN B 1 163 ? -6.504 11.234 -10.773 1 87 163 ASN B N 1
ATOM 2709 C CA . ASN B 1 163 ? -6.07 10.188 -11.695 1 87 163 ASN B CA 1
ATOM 2710 C C . ASN B 1 163 ? -4.637 9.75 -11.406 1 87 163 ASN B C 1
ATOM 2712 O O . ASN B 1 163 ? -3.758 10.586 -11.195 1 87 163 ASN B O 1
ATOM 2716 N N . GLY B 1 164 ? -4.527 8.586 -10.953 1 67.12 164 GLY B N 1
ATOM 2717 C CA . GLY B 1 164 ? -3.189 8.023 -10.828 1 67.12 164 GLY B CA 1
ATOM 2718 C C . GLY B 1 164 ? -2.387 8.102 -12.109 1 67.12 164 GLY B C 1
ATOM 2719 O O . GLY B 1 164 ? -2.951 8.289 -13.195 1 67.12 164 GLY B O 1
ATOM 2720 N N . SER B 1 165 ? -1.04 8.391 -12.031 1 55.19 165 SER B N 1
ATOM 2721 C CA . SER B 1 165 ? -0.244 8.297 -13.25 1 55.19 165 SER B CA 1
ATOM 2722 C C . SER B 1 165 ? -0.425 6.941 -13.922 1 55.19 165 SER B C 1
ATOM 2724 O O . SER B 1 165 ? 0.122 5.934 -13.469 1 55.19 165 SER B O 1
ATOM 2726 N N . ILE B 1 166 ? -1.55 6.535 -14.18 1 44.38 166 ILE B N 1
ATOM 2727 C CA . ILE B 1 166 ? -1.598 5.309 -14.969 1 44.38 166 ILE B CA 1
ATOM 2728 C C . ILE B 1 166 ? -0.816 5.504 -16.266 1 44.38 166 ILE B C 1
ATOM 2730 O O . ILE B 1 166 ? -1.147 6.375 -17.078 1 44.38 166 ILE B O 1
ATOM 2734 N N . ARG B 1 167 ? 0.561 5.488 -16.156 1 39.88 167 ARG B N 1
ATOM 2735 C CA . ARG B 1 167 ? 1.198 5.484 -17.469 1 39.88 167 ARG B CA 1
ATOM 2736 C C . ARG B 1 167 ? 0.439 4.59 -18.438 1 39.88 167 ARG B C 1
ATOM 2738 O O . ARG B 1 167 ? 0.224 3.406 -18.172 1 39.88 167 ARG B O 1
ATOM 2745 N N . GLY B 1 168 ? -0.611 4.984 -18.938 1 34.5 168 GLY B N 1
ATOM 2746 C CA . GLY B 1 168 ? -1.092 4.246 -20.094 1 34.5 168 GLY B CA 1
ATOM 2747 C C . GLY B 1 168 ? 0.004 3.479 -20.812 1 34.5 168 GLY B C 1
ATOM 2748 O O . GLY B 1 168 ? 1.172 3.871 -20.766 1 34.5 168 GLY B O 1
ATOM 2749 N N . ALA B 1 169 ? -0.186 2.182 -21.016 1 32.5 169 ALA B N 1
ATOM 2750 C CA . ALA B 1 169 ? 0.568 1.466 -22.047 1 32.5 169 ALA B CA 1
ATOM 2751 C C . ALA B 1 169 ? 0.871 2.371 -23.234 1 32.5 169 ALA B C 1
ATOM 2753 O O . ALA B 1 169 ? 0.047 2.51 -24.141 1 32.5 169 ALA B O 1
ATOM 2754 N N . GLU B 1 170 ? 1.036 3.635 -23.219 1 30.92 170 GLU B N 1
ATOM 2755 C CA . GLU B 1 170 ? 1.628 3.932 -24.531 1 30.92 170 GLU B CA 1
ATOM 2756 C C . GLU B 1 170 ? 2.832 3.039 -24.797 1 30.92 170 GLU B C 1
ATOM 2758 O O . GLU B 1 170 ? 3.701 2.877 -23.938 1 30.92 170 GLU B O 1
ATOM 2763 N N . GLN B 1 171 ? 2.566 2.043 -25.672 1 28.5 171 GLN B N 1
ATOM 2764 C CA . GLN B 1 171 ? 3.486 1.233 -26.469 1 28.5 171 GLN B CA 1
ATOM 2765 C C . GLN B 1 171 ? 4.746 2.018 -26.812 1 28.5 171 GLN B C 1
ATOM 2767 O O . GLN B 1 171 ? 4.801 2.686 -27.844 1 28.5 171 GLN B O 1
ATOM 2772 N N . GLU B 1 172 ? 5.195 3.006 -26.219 1 28.23 172 GLU B N 1
ATOM 2773 C CA . GLU B 1 172 ? 6.441 3.266 -26.938 1 28.23 172 GLU B CA 1
ATOM 2774 C C . GLU B 1 172 ? 7.332 2.027 -26.953 1 28.23 172 GLU B C 1
ATOM 2776 O O . GLU B 1 172 ? 7.738 1.53 -25.906 1 28.23 172 GLU B O 1
ATOM 2781 N N . ALA B 1 173 ? 7.16 1.094 -27.922 1 28.23 173 ALA B N 1
ATOM 2782 C CA . ALA B 1 173 ? 8.086 0.112 -28.484 1 28.23 173 ALA B CA 1
ATOM 2783 C C . ALA B 1 173 ? 9.508 0.649 -28.5 1 28.23 173 ALA B C 1
ATOM 2785 O O . ALA B 1 173 ? 10.359 0.144 -29.25 1 28.23 173 ALA B O 1
ATOM 2786 N N . GLY B 1 174 ? 9.75 1.963 -28.219 1 26.66 174 GLY B N 1
ATOM 2787 C CA . GLY B 1 174 ? 11.156 2.189 -28.484 1 26.66 174 GLY B CA 1
ATOM 2788 C C . GLY B 1 174 ? 12.078 1.336 -27.641 1 26.66 174 GLY B C 1
ATOM 2789 O O . GLY B 1 174 ? 11.734 0.988 -26.5 1 26.66 174 GLY B O 1
ATOM 2790 N N . HIS B 1 175 ? 13.016 0.495 -28.266 1 26.58 175 HIS B N 1
ATOM 2791 C CA . HIS B 1 175 ? 14.109 -0.424 -28 1 26.58 175 HIS B CA 1
ATOM 2792 C C . HIS B 1 175 ? 15.008 0.1 -26.875 1 26.58 175 HIS B C 1
ATOM 2794 O O . HIS B 1 175 ? 16.078 -0.447 -26.625 1 26.58 175 HIS B O 1
ATOM 2800 N N . ASN B 1 176 ? 14.867 1.418 -26.469 1 26.94 176 ASN B N 1
ATOM 2801 C CA . ASN B 1 176 ? 16.125 1.688 -25.766 1 26.94 176 ASN B CA 1
ATOM 2802 C C . ASN B 1 176 ? 16.203 0.92 -24.453 1 26.94 176 ASN B C 1
ATOM 2804 O O . ASN B 1 176 ? 15.32 1.034 -23.609 1 26.94 176 ASN B O 1
ATOM 2808 N N . THR B 1 177 ? 16.891 -0.203 -24.359 1 29.05 177 THR B N 1
ATOM 2809 C CA . THR B 1 177 ? 17.438 -1.088 -23.328 1 29.05 177 THR B CA 1
ATOM 2810 C C . THR B 1 177 ? 17.938 -0.285 -22.141 1 29.05 177 THR B C 1
ATOM 2812 O O . THR B 1 177 ? 18.797 -0.753 -21.375 1 29.05 177 THR B O 1
ATOM 2815 N N . ASN B 1 178 ? 17.641 1.032 -22.078 1 28.3 178 ASN B N 1
ATOM 2816 C CA . ASN B 1 178 ? 18.328 1.531 -20.891 1 28.3 178 ASN B CA 1
ATOM 2817 C C . ASN B 1 178 ? 17.812 0.84 -19.625 1 28.3 178 ASN B C 1
ATOM 2819 O O . ASN B 1 178 ? 16.625 0.593 -19.484 1 28.3 178 ASN B O 1
ATOM 2823 N N . HIS B 1 179 ? 18.641 0.127 -18.953 1 28.97 179 HIS B N 1
ATOM 2824 C CA . HIS B 1 179 ? 18.625 -0.526 -17.641 1 28.97 179 HIS B CA 1
ATOM 2825 C C . HIS B 1 179 ? 17.938 0.347 -16.609 1 28.97 179 HIS B C 1
ATOM 2827 O O . HIS B 1 179 ? 18.578 1.134 -15.914 1 28.97 179 HIS B O 1
ATOM 2833 N N . TYR B 1 180 ? 16.969 1.152 -17.062 1 28.39 180 TYR B N 1
ATOM 2834 C CA . TYR B 1 180 ? 16.312 1.854 -15.969 1 28.39 180 TYR B CA 1
ATOM 2835 C C . TYR B 1 180 ? 15.914 0.885 -14.859 1 28.39 180 TYR B C 1
ATOM 2837 O O . TYR B 1 180 ? 15.297 -0.149 -15.133 1 28.39 180 TYR B O 1
ATOM 2845 N N . CYS B 1 181 ? 16.766 0.756 -13.891 1 31.98 181 CYS B N 1
ATOM 2846 C CA . CYS B 1 181 ? 16.453 0.109 -12.625 1 31.98 181 CYS B CA 1
ATOM 2847 C C . CYS B 1 181 ? 15.07 0.52 -12.125 1 31.98 181 CYS B C 1
ATOM 2849 O O . CYS B 1 181 ? 14.812 1.706 -11.922 1 31.98 181 CYS B O 1
ATOM 2851 N N . PRO B 1 182 ? 14.094 -0.035 -12.711 1 31.67 182 PRO B N 1
ATOM 2852 C CA . PRO B 1 182 ? 12.828 0.356 -12.086 1 31.67 182 PRO B CA 1
ATOM 2853 C C . PRO B 1 182 ? 12.984 0.708 -10.609 1 31.67 182 PRO B C 1
ATOM 2855 O O . PRO B 1 182 ? 13.531 -0.081 -9.836 1 31.67 182 PRO B O 1
ATOM 2858 N N . ARG B 1 183 ? 13.516 1.902 -10.383 1 31.31 183 ARG B N 1
ATOM 2859 C CA . ARG B 1 183 ? 13.289 2.297 -9 1 31.31 183 ARG B CA 1
ATOM 2860 C C . ARG B 1 183 ? 11.914 1.853 -8.516 1 31.31 183 ARG B C 1
ATOM 2862 O O . ARG B 1 183 ? 10.898 2.381 -8.961 1 31.31 183 ARG B O 1
ATOM 2869 N N . LEU B 1 184 ? 11.664 0.594 -8.617 1 34.12 184 LEU B N 1
ATOM 2870 C CA . LEU B 1 184 ? 10.422 0.112 -8.016 1 34.12 184 LEU B CA 1
ATOM 2871 C C . LEU B 1 184 ? 10.219 0.717 -6.633 1 34.12 184 LEU B C 1
ATOM 2873 O O . LEU B 1 184 ? 11.023 0.491 -5.727 1 34.12 184 LEU B O 1
ATOM 2877 N N . GLY B 1 185 ? 9.898 1.959 -6.625 1 32.25 185 GLY B N 1
ATOM 2878 C CA . GLY B 1 185 ? 9.414 2.506 -5.367 1 32.25 185 GLY B CA 1
ATOM 2879 C C . GLY B 1 185 ? 8.5 1.56 -4.617 1 32.25 185 GLY B C 1
ATOM 2880 O O . GLY B 1 185 ? 7.363 1.322 -5.043 1 32.25 185 GLY B O 1
ATOM 2881 N N . VAL B 1 186 ? 9.023 0.472 -4.32 1 33.31 186 VAL B N 1
ATOM 2882 C CA . VAL B 1 186 ? 8.211 -0.323 -3.406 1 33.31 186 VAL B CA 1
ATOM 2883 C C . VAL B 1 186 ? 7.996 0.443 -2.104 1 33.31 186 VAL B C 1
ATOM 2885 O O . VAL B 1 186 ? 8.961 0.779 -1.408 1 33.31 186 VAL B O 1
ATOM 2888 N N . ALA B 1 187 ? 7.121 1.437 -2.072 1 35 187 ALA B N 1
ATOM 2889 C CA . ALA B 1 187 ? 6.703 1.879 -0.746 1 35 187 ALA B CA 1
ATOM 2890 C C . ALA B 1 187 ? 6.242 0.698 0.106 1 35 187 ALA B C 1
ATOM 2892 O O . ALA B 1 187 ? 5.293 -0.001 -0.251 1 35 187 ALA B O 1
ATOM 2893 N N . ILE B 1 188 ? 7.086 -0.437 0.188 1 31.81 188 ILE B N 1
ATOM 2894 C CA . ILE B 1 188 ? 6.758 -1.474 1.159 1 31.81 188 ILE B CA 1
ATOM 2895 C C . ILE B 1 188 ? 7.074 -0.979 2.568 1 31.81 188 ILE B C 1
ATOM 2897 O O . ILE B 1 188 ? 8.156 -0.439 2.816 1 31.81 188 ILE B O 1
#

Sequence (376 aa):
MMKDLMSQNFDFQDLATVTLTQTCSAVVTRLIAEKLSDPGSFTIPCTIGNFAFAKALCDLGASLNLMPLEIYKRLGIGRVRPTSMLLQLADRTIKRPSGILDDVLIQVGKFLFSTNFVILDCKVDEEIPIILGRPFLVTGRALIDCENGELKMRLNDEEITFNGSIRGAEQEAGHNTNHYCPRLGVAIMMKDLMSQNFDFQDLATVTLTQTCSAVVTRLIAEKLSDPGSFTIPCTIGNFAFAKALCDLGASLNLMPLEIYKRLGIGRVRPTSMLLQLADRTIKRPSGILDDVLIQVGKFLFSTNFVILDCKVDEEIPIILGRPFLVTGRALIDCENGELKMRLNDEEITFNGSIRGAEQEAGHNTNHYCPRLGVAI

Nearest PDB structures (foldseek):
  4z2z-assembly1_B  TM=7.782E-01  e=5.280E-08  Saccharomyces cerevisiae S288C
  5yq8-assembly2_D  TM=7.359E-01  e=1.959E-07  Leishmania major
  7d66-assembly2_I  TM=7.279E-01  e=4.252E-07  Toxoplasma gondii GT1
  4rgh-assembly1_A  TM=7.009E-01  e=1.171E-06  Homo sapiens
  6i45-assembly1_A-2  TM=7.362E-01  e=1.224E-04  Human immunodeficiency virus 1

Solvent-accessible surface area (backbone atoms only — not comparable to full-atom values): 20327 Å² total; per-residue (Å²): 136,88,77,76,82,72,74,80,74,80,63,76,73,70,78,52,86,64,75,50,51,82,69,56,36,51,57,56,47,70,49,38,45,68,64,46,71,59,37,64,53,41,45,42,50,34,29,45,84,93,45,76,38,78,27,29,34,46,20,48,22,19,50,47,26,40,33,26,40,66,55,49,63,69,67,69,64,86,65,67,39,80,59,89,54,46,40,28,36,55,59,58,47,76,43,71,47,70,16,34,35,67,69,40,57,36,32,42,87,90,42,33,36,38,39,54,29,39,26,29,82,42,69,78,43,86,73,49,52,33,40,39,6,32,16,54,36,37,42,31,34,26,36,36,32,44,64,78,24,34,39,32,36,37,56,92,95,43,74,50,78,40,66,26,55,47,59,62,82,69,74,70,75,69,75,76,74,70,78,68,57,58,69,36,59,19,34,23,138,85,78,75,81,73,74,78,77,79,63,75,73,69,78,54,86,64,77,50,50,80,70,55,34,51,58,56,48,70,49,38,44,68,65,46,70,58,38,65,54,43,44,42,50,35,30,44,86,92,42,74,37,77,27,28,35,46,19,48,26,18,51,47,26,40,33,27,39,66,58,49,62,70,66,69,63,88,66,67,38,80,57,87,52,45,40,25,35,54,61,58,47,75,44,71,48,71,16,34,34,68,70,41,58,36,32,42,84,91,44,34,35,38,40,56,30,41,25,30,81,43,67,76,44,85,73,51,51,33,39,39,6,33,16,53,38,37,42,31,34,25,35,36,32,44,64,78,26,34,38,31,36,38,57,93,95,43,75,51,80,39,66,27,54,46,61,62,82,68,74,70,75,71,76,76,74,70,79,67,56,57,72,34,57,21,35,22

Organism: Nicotiana tabacum (NCBI:txid4097)

Radius of gyration: 23.66 Å; Cα contacts (8 Å, |Δi|>4): 834; chains: 2; bounding box: 41×110×60 Å

pLDDT: mean 76.46, std 28.37, range [23.06, 98.12]

Secondary structure (DSSP, 8-state):
--STTS-----GGGSS-----HHHHHHHHTTEEPP-------EEEEEETTEEEEEEEE-TT-SS-EEEHHHHHHHT-S-EEP----EEPTTS-EE--SEEEEEEEEEETTEEEEEEEEEE-----SSS-EEE-HHHHHHTT-EEETTTTEEEEEETTEEEEEE--------------------EE---/--STTS-----GGGSS-----HHHHHHHHTTEEPP-------EEEEEETTEEEEEEEE-TT-SS-EEEHHHHHHHT-S-EEP----EEPTTS-EE--SEEEEEEEEEETTEEEEEEEEEE-----SSS-EEE-HHHHHHTT-EEETTTTEEEEEETTEEEEEE--------------------EE---

InterPro domains:
  IPR021109 Aspartic peptidase domain superfamily [G3DSA:2.40.70.10] (21-165)
  IPR021109 Aspartic peptidase domain superfamily [SSF50630] (40-145)

Foldseek 3Di:
DPPPPPDDPPPPCVVPPPPCPPVNCVVVVVVDDDDDDDQAFDWAWKDFQPDTARTAGEEQPDPFKEAEPVVVVVSPDADFDDDPDWDQAPVRDIDHFPGKGFQTWMDGPPDIDTGMYTYHHDDADNNHGIYDYDVNCVVQPWDADPVQQKIWGDDDHDIDIDHGSRVPPPPPVPPPPPPPVPPVPPSD/DPPPPPDPPPPPPVVPPPPCDPVSCCVVVVVDDDDDDDQAFDWAWKDFQPDTARTAGEEQPDPFKEAEPVVVVVSPDADFDDDPDWDQAPVRDIDHFPGKGFQTWMDGPPDIDTGMYTYHHDDADNNHGIYDYDVNCVVQVWDADPVQQKIWGDDDHDIDIDHGSSVPPPPPVPPPPPPPVPPVPPSD